Protein AF-A0A2P5MQP1-F1 (afdb_monomer_lite)

pLDDT: mean 71.57, std 16.0, range [38.25, 96.5]

Secondary structure (DSSP, 8-state):
-HHHHHHHHTHHHHHH-HHHHHHHHHHHHHHHHHHHHHHHT-SSHHHHHHHHHHHHHHHHHHHHHTT-HHHHHHHHHHHHHHHHHHHHHHHHHHHHHHHHTPPPP-PPP---HHHHHHHHTGGGHHHHHIIIIIHHHHHHHHHHHHHIIIIIHHHHT--GGGGSS-TT-------------HHHHHHHHHHHHHHHHHHHHHTTSS-THHHHHHHHHHHHHHHHHHHHTSHHHHHHHHHHHHHHH-

Radius of gyration: 29.34 Å; chains: 1; bounding box: 56×75×54 Å

Structure (mmCIF, N/CA/C/O backbone):
data_AF-A0A2P5MQP1-F1
#
_entry.id   AF-A0A2P5MQP1-F1
#
loop_
_atom_site.group_PDB
_atom_site.id
_atom_site.type_symbol
_atom_site.label_atom_id
_atom_site.label_alt_id
_atom_site.label_comp_id
_atom_site.label_asym_id
_atom_site.label_entity_id
_atom_site.label_seq_id
_atom_site.pdbx_PDB_ins_code
_atom_site.Cartn_x
_atom_site.Cartn_y
_atom_site.Cartn_z
_atom_site.occupancy
_atom_site.B_iso_or_equiv
_atom_site.auth_seq_id
_atom_site.auth_comp_id
_atom_site.auth_asym_id
_atom_site.auth_atom_id
_atom_site.pdbx_PDB_model_num
ATOM 1 N N . HIS A 1 1 ? 4.281 -1.052 4.874 1.00 73.69 1 HIS A N 1
ATOM 2 C CA . HIS A 1 1 ? 4.613 -2.026 5.935 1.00 73.69 1 HIS A CA 1
ATOM 3 C C . HIS A 1 1 ? 4.184 -1.546 7.317 1.00 73.69 1 HIS A C 1
ATOM 5 O O . HIS A 1 1 ? 3.360 -2.219 7.915 1.00 73.69 1 HIS A O 1
ATOM 11 N N . THR A 1 2 ? 4.628 -0.373 7.791 1.00 86.06 2 THR A N 1
ATOM 12 C CA . THR A 1 2 ? 4.272 0.158 9.128 1.00 86.06 2 THR A CA 1
ATOM 13 C C . THR A 1 2 ? 2.766 0.210 9.403 1.00 86.06 2 THR A C 1
ATOM 15 O O . THR A 1 2 ? 2.344 -0.124 10.500 1.00 86.06 2 THR A O 1
ATOM 18 N N . GLY A 1 3 ? 1.943 0.546 8.401 1.00 89.12 3 GLY A N 1
ATOM 19 C CA . GLY A 1 3 ? 0.483 0.558 8.556 1.00 89.12 3 GLY A CA 1
ATOM 20 C C . GLY A 1 3 ? -0.126 -0.814 8.875 1.00 89.12 3 GLY A C 1
ATOM 21 O O . GLY A 1 3 ? -0.964 -0.908 9.759 1.00 89.12 3 GLY A O 1
ATOM 22 N N . ILE A 1 4 ? 0.334 -1.885 8.217 1.00 91.44 4 ILE A N 1
ATOM 23 C CA . ILE A 1 4 ? -0.143 -3.252 8.499 1.00 91.44 4 ILE A CA 1
ATOM 24 C C . ILE A 1 4 ? 0.387 -3.737 9.847 1.00 91.44 4 ILE A C 1
ATOM 26 O O . ILE A 1 4 ? -0.339 -4.371 10.597 1.00 91.44 4 ILE A O 1
ATOM 30 N N . TYR A 1 5 ? 1.627 -3.392 10.195 1.00 92.56 5 TYR A N 1
ATOM 31 C CA . TYR A 1 5 ? 2.164 -3.699 11.520 1.00 92.56 5 TYR A CA 1
ATOM 32 C C . TYR A 1 5 ? 1.340 -3.043 12.640 1.00 92.56 5 TYR A C 1
ATOM 34 O O . TYR A 1 5 ? 0.971 -3.706 13.604 1.00 92.56 5 TYR A O 1
ATOM 42 N N . LEU A 1 6 ? 0.990 -1.761 12.483 1.00 93.62 6 LEU A N 1
ATOM 43 C CA . LEU A 1 6 ? 0.105 -1.061 13.414 1.00 93.62 6 LEU A CA 1
ATOM 44 C C . LEU A 1 6 ? -1.275 -1.727 13.485 1.00 93.62 6 LEU A C 1
ATOM 46 O O . LEU A 1 6 ? -1.830 -1.870 14.568 1.00 93.62 6 LEU A O 1
ATOM 50 N N . LEU A 1 7 ? -1.812 -2.152 12.341 1.00 92.69 7 LEU A N 1
ATOM 51 C CA . LEU A 1 7 ? -3.094 -2.843 12.269 1.00 92.69 7 LEU A CA 1
ATOM 52 C C . LEU A 1 7 ? -3.086 -4.164 13.057 1.00 92.69 7 LEU A C 1
ATOM 54 O O . LEU A 1 7 ? -4.037 -4.431 13.781 1.00 92.69 7 LEU A O 1
ATOM 58 N N . LEU A 1 8 ? -2.004 -4.946 12.965 1.00 91.62 8 LEU A N 1
ATOM 59 C CA . LEU A 1 8 ? -1.817 -6.166 13.760 1.00 91.62 8 LEU A CA 1
ATOM 60 C C . LEU A 1 8 ? -1.729 -5.856 15.262 1.00 91.62 8 LEU A C 1
ATOM 62 O O . LEU A 1 8 ? -2.307 -6.572 16.071 1.00 91.62 8 LEU A O 1
ATOM 66 N N . LEU A 1 9 ? -1.066 -4.760 15.645 1.00 93.75 9 LEU A N 1
ATOM 67 C CA . LEU A 1 9 ? -1.020 -4.301 17.040 1.00 93.75 9 LEU A CA 1
ATOM 68 C C . LEU A 1 9 ? -2.402 -3.905 17.578 1.00 93.75 9 LEU A C 1
ATOM 70 O O . LEU A 1 9 ? -2.691 -4.084 18.758 1.00 93.75 9 LEU A O 1
ATOM 74 N N . LEU A 1 10 ? -3.252 -3.362 16.707 1.00 93.19 10 LEU A N 1
ATOM 75 C CA . LEU A 1 10 ? -4.618 -2.958 17.025 1.00 93.19 10 LEU A CA 1
ATOM 76 C C . LEU A 1 10 ? -5.634 -4.102 16.881 1.00 93.19 10 LEU A C 1
ATOM 78 O O . LEU A 1 10 ? -6.828 -3.844 17.026 1.00 93.19 10 LEU A O 1
ATOM 82 N N . GLN A 1 11 ? -5.199 -5.348 16.653 1.00 92.62 11 GLN A N 1
ATOM 83 C CA . GLN A 1 11 ? -6.070 -6.527 16.586 1.00 92.62 11 GLN A CA 1
ATOM 84 C C . GLN A 1 11 ? -7.180 -6.545 17.659 1.00 92.62 11 GLN A C 1
ATOM 86 O O . GLN A 1 11 ? -8.344 -6.621 17.263 1.00 92.62 11 GLN A O 1
ATOM 91 N N . PRO A 1 12 ? -6.895 -6.415 18.976 1.00 90.88 12 PRO A N 1
ATOM 92 C CA . PRO A 1 12 ? -7.947 -6.498 19.994 1.00 90.88 12 PRO A CA 1
ATOM 93 C C . PRO A 1 12 ? -9.010 -5.401 19.834 1.00 90.88 12 PRO A C 1
ATOM 95 O O . PRO A 1 12 ? -10.185 -5.629 20.088 1.00 90.88 12 PRO A O 1
ATOM 98 N N . VAL A 1 13 ? -8.632 -4.222 19.333 1.00 91.31 13 VAL A N 1
ATOM 99 C CA . VAL A 1 13 ? -9.574 -3.119 19.082 1.00 91.31 13 VAL A CA 1
ATOM 100 C C . VAL A 1 13 ? -10.497 -3.436 17.901 1.00 91.31 13 VAL A C 1
ATOM 102 O O . VAL A 1 13 ? -11.688 -3.131 17.938 1.00 91.31 13 VAL A O 1
ATOM 105 N N . PHE A 1 14 ? -9.962 -4.051 16.845 1.00 89.94 14 PHE A N 1
ATOM 106 C CA . PHE A 1 14 ? -10.731 -4.418 15.653 1.00 89.94 14 PHE A CA 1
ATOM 107 C C . PHE A 1 14 ? -11.589 -5.676 15.840 1.00 89.94 14 PHE A C 1
ATOM 109 O O . PHE A 1 14 ? -12.545 -5.865 15.087 1.00 89.94 14 PHE A O 1
ATOM 116 N N . GLU A 1 15 ? -11.275 -6.532 16.814 1.00 90.00 15 GLU A N 1
ATOM 117 C CA . GLU A 1 15 ? -12.122 -7.673 17.175 1.00 90.00 15 GLU A CA 1
ATOM 118 C C . GLU A 1 15 ? -13.370 -7.246 17.956 1.00 90.00 15 GLU A C 1
ATOM 120 O O . GLU A 1 15 ? -14.454 -7.754 17.674 1.00 90.00 15 GLU A O 1
ATOM 125 N N . GLU A 1 16 ? -13.244 -6.256 18.840 1.00 91.75 16 GLU A N 1
ATOM 126 C CA . GLU A 1 16 ? -14.366 -5.695 19.609 1.00 91.75 16 GLU A CA 1
ATOM 127 C C . GLU A 1 16 ? -15.283 -4.797 18.753 1.00 91.75 16 GLU A C 1
ATOM 129 O O . GLU A 1 16 ? -16.487 -4.687 18.994 1.00 91.75 16 GLU A O 1
ATOM 134 N N . ALA A 1 17 ? -14.736 -4.149 17.717 1.00 91.62 17 ALA A N 1
ATOM 135 C CA . ALA A 1 17 ? -15.460 -3.183 16.895 1.00 91.62 17 ALA A CA 1
ATOM 136 C C . ALA A 1 17 ? -15.738 -3.701 15.469 1.00 91.62 17 ALA A C 1
ATOM 138 O O . ALA A 1 17 ? -14.935 -3.543 14.545 1.00 91.62 17 ALA A O 1
ATOM 139 N N . LEU A 1 18 ? -16.948 -4.234 15.254 1.00 90.75 18 LEU A N 1
ATOM 140 C CA . LEU A 1 18 ? -17.367 -4.800 13.964 1.00 90.75 18 LEU A CA 1
ATOM 141 C C . LEU A 1 18 ? -17.398 -3.772 12.815 1.00 90.75 18 LEU A C 1
ATOM 143 O O . LEU A 1 18 ? -16.977 -4.075 11.699 1.00 90.75 18 LEU A O 1
ATOM 147 N N . LEU A 1 19 ? -17.875 -2.549 13.071 1.00 92.62 19 LEU A N 1
ATOM 148 C CA . LEU A 1 19 ? -17.999 -1.496 12.049 1.00 92.62 19 LEU A CA 1
ATOM 149 C C . LEU A 1 19 ? -16.639 -1.119 11.421 1.00 92.62 19 LEU A C 1
ATOM 151 O O . LEU A 1 19 ? -16.507 -1.217 10.197 1.00 92.62 19 LEU A O 1
ATOM 155 N N . PRO A 1 20 ? -15.607 -0.746 12.209 1.00 91.81 20 PRO A N 1
ATOM 156 C CA . PRO A 1 20 ? -14.255 -0.515 11.698 1.00 91.81 20 PRO A CA 1
ATOM 157 C C . PRO A 1 20 ? -13.675 -1.713 10.946 1.00 91.81 20 PRO A C 1
ATOM 159 O O . PRO A 1 20 ? -13.016 -1.532 9.922 1.00 91.81 20 PRO A O 1
ATOM 162 N N . ARG A 1 21 ? -13.950 -2.937 11.413 1.00 91.75 21 ARG A N 1
ATOM 163 C CA . ARG A 1 21 ? -13.468 -4.169 10.781 1.00 91.75 21 ARG A CA 1
ATOM 164 C C . ARG A 1 21 ? -14.065 -4.381 9.390 1.00 91.75 21 ARG A C 1
ATOM 166 O O . ARG A 1 21 ? -13.335 -4.723 8.460 1.00 91.75 21 ARG A O 1
ATOM 173 N N . ILE A 1 22 ? -15.364 -4.132 9.218 1.00 93.12 22 ILE A N 1
ATOM 174 C CA . ILE A 1 22 ? -16.034 -4.201 7.909 1.00 93.12 22 ILE A CA 1
ATOM 175 C C . ILE A 1 22 ? -15.492 -3.117 6.972 1.00 93.12 22 ILE A C 1
ATOM 177 O O . ILE A 1 22 ? -15.141 -3.412 5.829 1.00 93.12 22 ILE A O 1
ATOM 181 N N . LEU A 1 23 ? -15.376 -1.876 7.456 1.00 94.12 23 LEU A N 1
ATOM 182 C CA . LEU A 1 23 ? -14.847 -0.760 6.664 1.00 94.12 23 LEU A CA 1
ATOM 183 C C . LEU A 1 23 ? -13.427 -1.039 6.167 1.00 94.12 23 LEU A C 1
ATOM 185 O O . LEU A 1 23 ? -13.134 -0.840 4.988 1.00 94.12 23 LEU A O 1
ATOM 189 N N . LEU A 1 24 ? -12.568 -1.560 7.042 1.00 94.75 24 LEU A N 1
ATOM 190 C CA . LEU A 1 24 ? -11.219 -1.989 6.692 1.00 94.75 24 LEU A CA 1
ATOM 191 C C . LEU A 1 24 ? -11.222 -3.036 5.569 1.00 94.75 24 LEU A C 1
ATOM 193 O O . LEU A 1 24 ? -10.416 -2.936 4.646 1.00 94.75 24 LEU A O 1
ATOM 197 N N . GLY A 1 25 ? -12.143 -4.001 5.613 1.00 94.75 25 GLY A N 1
ATOM 198 C CA . GLY A 1 25 ? -12.282 -5.029 4.580 1.00 94.75 25 GLY A CA 1
ATOM 199 C C . GLY A 1 25 ? -12.712 -4.461 3.237 1.00 94.75 25 GLY A C 1
ATOM 200 O O . GLY A 1 25 ? -12.099 -4.766 2.216 1.00 94.75 25 GLY A O 1
ATOM 201 N N . VAL A 1 26 ? -13.712 -3.578 3.229 1.00 95.06 26 VAL A N 1
ATOM 202 C CA . VAL A 1 26 ? -14.188 -2.906 2.008 1.00 95.06 26 VAL A CA 1
ATOM 203 C C . VAL A 1 26 ? -13.079 -2.057 1.381 1.00 95.06 26 VAL A C 1
ATOM 205 O O . VAL A 1 26 ? -12.854 -2.109 0.166 1.00 95.06 26 VAL A O 1
ATOM 208 N N . VAL A 1 27 ? -12.336 -1.307 2.197 1.00 95.12 27 VAL A N 1
ATOM 209 C CA . VAL A 1 27 ? -11.211 -0.488 1.726 1.00 95.12 27 VAL A CA 1
ATOM 210 C C . VAL A 1 27 ? -10.054 -1.370 1.244 1.00 95.12 27 VAL A C 1
ATOM 212 O O . VAL A 1 27 ? -9.503 -1.123 0.171 1.00 95.12 27 VAL A O 1
ATOM 215 N N . GLY A 1 28 ? -9.713 -2.431 1.977 1.00 95.44 28 GLY A N 1
ATOM 216 C CA . GLY A 1 28 ? -8.664 -3.382 1.599 1.00 95.44 28 GLY A CA 1
ATOM 217 C C . GLY A 1 28 ? -8.966 -4.092 0.280 1.00 95.44 28 GLY A C 1
ATOM 218 O O . GLY A 1 28 ? -8.142 -4.074 -0.636 1.00 95.44 28 GLY A O 1
ATOM 219 N N . PHE A 1 29 ? -10.181 -4.626 0.136 1.00 95.25 29 PHE A N 1
ATOM 220 C CA . PHE A 1 29 ? -10.637 -5.289 -1.086 1.00 95.25 29 PHE A CA 1
ATOM 221 C C . PHE A 1 29 ? -10.651 -4.340 -2.287 1.00 95.25 29 PHE A C 1
ATOM 223 O O . PHE A 1 29 ? -10.093 -4.663 -3.336 1.00 95.25 29 PHE A O 1
ATOM 230 N N . SER A 1 30 ? -11.232 -3.146 -2.137 1.00 92.44 30 SER A N 1
ATOM 231 C CA . SER A 1 30 ? -11.265 -2.166 -3.230 1.00 92.44 30 SER A CA 1
ATOM 232 C C . SER A 1 30 ? -9.856 -1.726 -3.645 1.00 92.44 30 SER A C 1
ATOM 234 O O . SER A 1 30 ? -9.578 -1.638 -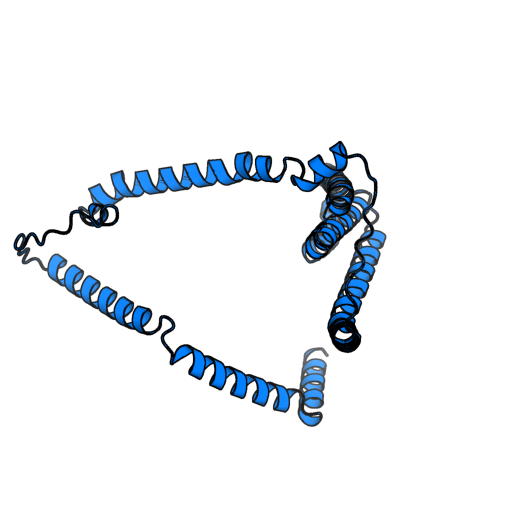4.840 1.00 92.44 30 SER A O 1
ATOM 236 N N . THR A 1 31 ? -8.933 -1.563 -2.690 1.00 93.12 31 THR A N 1
ATOM 237 C CA . THR A 1 31 ? -7.514 -1.267 -2.958 1.00 93.12 31 THR A CA 1
ATOM 238 C C . THR A 1 31 ? -6.818 -2.415 -3.693 1.00 93.12 31 THR A C 1
ATOM 240 O O . THR A 1 31 ? -6.072 -2.166 -4.643 1.00 93.12 31 THR A O 1
ATOM 243 N N . ALA A 1 32 ? -7.072 -3.667 -3.299 1.00 92.56 32 ALA A N 1
ATOM 244 C CA . ALA A 1 32 ? -6.504 -4.850 -3.946 1.00 92.56 32 ALA A CA 1
ATOM 245 C C . ALA A 1 32 ? -6.930 -4.954 -5.416 1.00 92.56 32 ALA A C 1
ATOM 247 O O . ALA A 1 32 ? -6.088 -5.076 -6.310 1.00 92.56 32 ALA A O 1
ATOM 248 N N . VAL A 1 33 ? -8.235 -4.831 -5.662 1.00 90.00 33 VAL A N 1
ATOM 249 C CA . VAL A 1 33 ? -8.827 -4.862 -7.003 1.00 90.00 33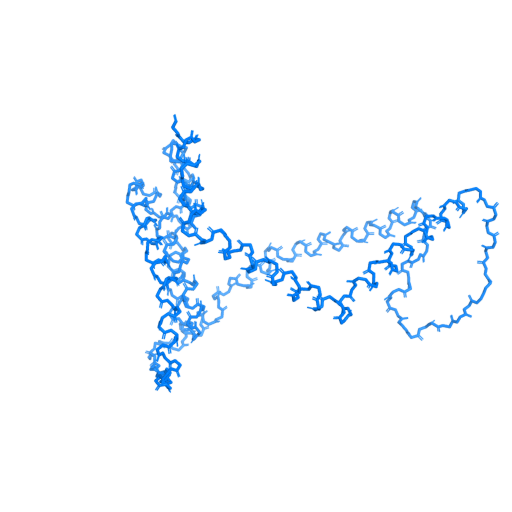 VAL A CA 1
ATOM 250 C C . VAL A 1 33 ? -8.303 -3.705 -7.853 1.00 90.00 33 VAL A C 1
ATOM 252 O O . VAL A 1 33 ? -7.851 -3.913 -8.981 1.00 90.00 33 VAL A O 1
ATOM 255 N N . TYR A 1 34 ? -8.306 -2.492 -7.299 1.00 86.06 34 TYR A N 1
ATOM 256 C CA . TYR A 1 34 ? -7.808 -1.303 -7.981 1.00 86.06 34 TYR A CA 1
ATOM 257 C C . TYR A 1 34 ? -6.333 -1.441 -8.371 1.00 86.06 34 TYR A C 1
ATOM 259 O O . TYR A 1 34 ? -5.989 -1.245 -9.539 1.00 86.06 34 TYR A O 1
ATOM 267 N N . GLY A 1 35 ? -5.463 -1.818 -7.429 1.00 87.12 35 GLY A N 1
ATOM 268 C CA . GLY A 1 35 ? -4.031 -1.981 -7.677 1.00 87.12 35 GLY A CA 1
ATOM 269 C C . GLY A 1 35 ? -3.725 -3.068 -8.708 1.00 87.12 35 GLY A C 1
ATOM 270 O O . GLY A 1 35 ? -2.844 -2.889 -9.546 1.00 87.12 35 GLY A O 1
ATOM 271 N N . TYR A 1 36 ? -4.487 -4.164 -8.710 1.00 86.38 36 TYR A N 1
ATOM 272 C CA . TYR A 1 36 ? -4.326 -5.225 -9.701 1.00 86.38 36 TYR A CA 1
ATOM 273 C C . TYR A 1 36 ? -4.641 -4.738 -11.124 1.00 86.38 36 TYR A C 1
ATOM 275 O O . TYR A 1 36 ? -3.795 -4.839 -12.014 1.00 86.38 36 TYR A O 1
ATOM 283 N N . PHE A 1 37 ? -5.822 -4.150 -11.345 1.00 83.62 37 PHE A N 1
ATOM 284 C CA . PHE A 1 37 ? -6.221 -3.697 -12.682 1.00 83.62 37 PHE A CA 1
ATOM 285 C C . PHE A 1 37 ? -5.367 -2.531 -13.185 1.00 83.62 37 PHE A C 1
ATOM 287 O O . PHE A 1 37 ? -4.911 -2.547 -14.330 1.00 83.62 37 PHE A O 1
ATOM 294 N N . THR A 1 38 ? -5.100 -1.543 -12.329 1.00 80.56 38 THR A N 1
ATOM 295 C CA . THR A 1 38 ? -4.273 -0.389 -12.711 1.00 80.56 38 THR A CA 1
ATOM 296 C C . THR A 1 38 ? -2.819 -0.767 -12.951 1.00 80.56 38 THR A C 1
ATOM 298 O O . THR A 1 38 ? -2.214 -0.239 -13.886 1.00 80.56 38 THR A O 1
ATOM 301 N N . GLY A 1 39 ? -2.279 -1.714 -12.177 1.00 80.44 39 GLY A N 1
ATOM 302 C CA . GLY A 1 39 ? -0.931 -2.249 -12.350 1.00 80.44 39 GLY A CA 1
ATOM 303 C C . GLY A 1 39 ? -0.729 -2.930 -13.703 1.00 80.44 39 GLY A C 1
ATOM 304 O O . GLY A 1 39 ? 0.295 -2.699 -14.344 1.00 80.44 39 GLY A O 1
ATOM 305 N N . LEU A 1 40 ? -1.723 -3.686 -14.185 1.00 78.38 40 LEU A N 1
ATOM 306 C CA . LEU A 1 40 ? -1.663 -4.374 -15.482 1.00 78.38 40 LEU A CA 1
ATOM 307 C C . LEU A 1 40 ? -1.580 -3.429 -16.688 1.00 78.38 40 LEU A C 1
ATOM 309 O O . LEU A 1 40 ? -1.070 -3.824 -17.735 1.00 78.38 40 LEU A O 1
ATOM 313 N N . ALA A 1 41 ? -2.069 -2.195 -16.574 1.00 78.12 41 ALA A N 1
ATOM 314 C CA . ALA A 1 41 ? -1.999 -1.237 -17.677 1.00 78.12 41 ALA A CA 1
ATOM 315 C C . ALA A 1 41 ? -0.793 -0.299 -17.616 1.00 78.12 41 ALA A C 1
ATOM 317 O O . ALA A 1 41 ? -0.602 0.503 -18.534 1.00 78.12 41 ALA A O 1
ATOM 318 N N . GLN A 1 42 ? 0.013 -0.363 -16.554 1.00 76.25 42 GLN A N 1
ATOM 319 C CA . GLN A 1 42 ? 1.212 0.457 -16.474 1.00 76.25 42 GLN A CA 1
ATOM 320 C C . GLN A 1 42 ? 2.245 -0.015 -17.495 1.00 76.25 42 GLN A C 1
ATOM 322 O O . GLN A 1 42 ? 2.649 -1.173 -17.520 1.00 76.25 42 GLN A O 1
ATOM 327 N N . THR A 1 43 ? 2.723 0.917 -18.315 1.00 73.00 43 THR A N 1
ATOM 328 C CA . THR A 1 43 ? 3.803 0.674 -19.281 1.00 73.00 43 THR A CA 1
ATOM 329 C C . THR A 1 43 ? 5.187 0.770 -18.639 1.00 73.00 43 THR A C 1
ATOM 331 O O . THR A 1 43 ? 6.141 0.169 -19.125 1.00 73.00 43 THR A O 1
ATOM 334 N N . ALA A 1 44 ? 5.303 1.511 -17.534 1.00 76.06 44 ALA A N 1
ATOM 335 C CA . ALA A 1 44 ? 6.537 1.662 -16.777 1.00 76.06 44 ALA A CA 1
ATOM 336 C C . ALA A 1 44 ? 6.606 0.640 -15.633 1.00 76.06 44 ALA A C 1
ATOM 338 O O . ALA A 1 44 ? 5.762 0.645 -14.734 1.00 76.06 44 ALA A O 1
ATOM 339 N N . ALA A 1 45 ? 7.666 -0.175 -15.613 1.00 73.31 45 ALA A N 1
ATOM 340 C CA . ALA A 1 45 ? 7.869 -1.225 -14.610 1.00 73.31 45 ALA A CA 1
ATOM 341 C C . ALA A 1 45 ? 7.857 -0.696 -13.163 1.00 73.31 45 ALA A C 1
ATOM 343 O O . ALA A 1 45 ? 7.297 -1.331 -12.273 1.00 73.31 45 ALA A O 1
ATOM 344 N N . ARG A 1 46 ? 8.408 0.502 -12.922 1.00 75.81 46 ARG A N 1
ATOM 345 C CA . ARG A 1 46 ? 8.408 1.140 -11.595 1.00 75.81 46 ARG A CA 1
ATOM 346 C C . ARG A 1 46 ? 6.992 1.441 -11.095 1.00 75.81 46 ARG A C 1
ATOM 348 O O . ARG A 1 46 ? 6.697 1.212 -9.925 1.00 75.81 46 ARG A O 1
ATOM 355 N N . ASN A 1 47 ? 6.121 1.917 -11.983 1.00 76.88 47 ASN A N 1
ATOM 356 C CA . ASN A 1 47 ? 4.734 2.222 -11.640 1.00 76.88 47 ASN A CA 1
ATOM 357 C C . ASN A 1 47 ? 3.938 0.930 -11.449 1.00 76.88 47 ASN A C 1
ATOM 359 O O . ASN A 1 47 ? 3.228 0.800 -10.457 1.00 76.88 47 ASN A O 1
ATOM 363 N N . ALA A 1 48 ? 4.113 -0.051 -12.342 1.00 78.12 48 ALA A N 1
ATOM 364 C CA . ALA A 1 48 ? 3.497 -1.373 -12.208 1.00 78.12 48 ALA A CA 1
ATOM 365 C C . ALA A 1 48 ? 3.833 -2.015 -10.850 1.00 78.12 48 ALA A C 1
ATOM 367 O O . ALA A 1 48 ? 2.955 -2.528 -10.157 1.00 78.12 48 ALA A O 1
ATOM 368 N N . LEU A 1 49 ? 5.097 -1.907 -10.425 1.00 83.25 49 LEU A N 1
ATOM 369 C CA . LEU A 1 49 ? 5.558 -2.407 -9.134 1.00 83.25 49 LEU A CA 1
ATOM 370 C C . LEU A 1 49 ? 4.888 -1.690 -7.956 1.00 83.25 49 LEU A C 1
ATOM 372 O O . LEU A 1 49 ? 4.510 -2.345 -6.987 1.00 83.25 49 LEU A O 1
ATOM 376 N N . ALA A 1 50 ? 4.724 -0.367 -8.036 1.00 86.50 50 ALA A N 1
ATOM 377 C CA . ALA A 1 50 ? 4.061 0.413 -6.994 1.00 86.50 50 ALA A CA 1
ATOM 378 C C . ALA A 1 50 ? 2.596 -0.020 -6.804 1.00 86.50 50 ALA A C 1
ATOM 380 O O . ALA A 1 50 ? 2.168 -0.257 -5.674 1.00 86.50 50 ALA A O 1
ATOM 381 N N . TYR A 1 51 ? 1.854 -0.212 -7.898 1.00 87.19 51 TYR A N 1
ATOM 382 C CA . TYR A 1 51 ? 0.475 -0.707 -7.841 1.00 87.19 51 TYR A CA 1
ATOM 383 C C . TYR A 1 51 ? 0.388 -2.155 -7.349 1.00 87.19 51 TYR A C 1
ATOM 385 O O . TYR A 1 51 ? -0.509 -2.481 -6.574 1.00 87.19 51 TYR A O 1
ATOM 393 N N . ALA A 1 52 ? 1.356 -3.005 -7.700 1.00 86.12 52 ALA A N 1
ATOM 394 C CA . ALA A 1 52 ? 1.439 -4.355 -7.150 1.00 86.12 52 ALA A CA 1
ATOM 395 C C . ALA A 1 52 ? 1.669 -4.345 -5.626 1.00 86.12 52 ALA A C 1
ATOM 397 O O . ALA A 1 52 ? 1.078 -5.152 -4.914 1.00 86.12 52 ALA A O 1
ATOM 398 N N . ILE A 1 53 ? 2.480 -3.418 -5.096 1.00 90.69 53 ILE A N 1
ATOM 399 C CA . ILE A 1 53 ? 2.652 -3.243 -3.640 1.00 90.69 53 ILE A CA 1
ATOM 400 C C . ILE A 1 53 ? 1.343 -2.783 -2.994 1.00 90.69 53 ILE A C 1
ATOM 402 O O . ILE A 1 53 ? 0.946 -3.336 -1.970 1.00 90.69 53 ILE A O 1
ATOM 406 N N . ALA A 1 54 ? 0.657 -1.807 -3.594 1.00 92.44 54 ALA A N 1
ATOM 407 C CA . ALA A 1 54 ? -0.636 -1.341 -3.097 1.00 92.44 54 ALA A CA 1
ATOM 408 C C . ALA A 1 54 ? -1.672 -2.477 -3.064 1.00 92.44 54 ALA A C 1
ATOM 410 O O . ALA A 1 54 ? -2.379 -2.630 -2.069 1.00 92.44 54 ALA A O 1
ATOM 411 N N . ALA A 1 55 ? -1.704 -3.322 -4.098 1.00 92.06 55 ALA A N 1
ATOM 412 C CA . ALA A 1 55 ? -2.597 -4.470 -4.145 1.00 92.06 55 ALA A CA 1
ATOM 413 C C . ALA A 1 55 ? -2.308 -5.479 -3.020 1.00 92.06 55 ALA A C 1
ATOM 415 O O . ALA A 1 55 ? -3.230 -5.928 -2.346 1.00 92.06 55 ALA A O 1
ATOM 416 N N . GLN A 1 56 ? -1.031 -5.786 -2.769 1.00 94.31 56 GLN A N 1
ATOM 417 C CA . GLN A 1 56 ? -0.605 -6.691 -1.691 1.00 94.31 56 GLN A CA 1
ATOM 418 C C . GLN A 1 56 ? -0.962 -6.144 -0.302 1.00 94.31 56 GLN A C 1
ATOM 420 O O . GLN A 1 56 ? -1.465 -6.883 0.539 1.00 94.31 56 GLN A O 1
ATOM 425 N N . LEU A 1 57 ? -0.787 -4.838 -0.077 1.00 95.19 57 LEU A N 1
ATOM 426 C CA . LEU A 1 57 ? -1.229 -4.184 1.160 1.00 95.19 57 LEU A CA 1
ATOM 427 C C . LEU A 1 57 ? -2.756 -4.249 1.325 1.00 95.19 57 LEU A C 1
ATOM 429 O O . LEU A 1 57 ? -3.236 -4.489 2.429 1.00 95.19 57 LEU A O 1
ATOM 433 N N . GLY A 1 58 ? -3.512 -4.077 0.236 1.00 94.94 58 GLY A N 1
ATOM 434 C CA . GLY A 1 58 ? -4.969 -4.229 0.238 1.00 94.94 58 GLY A CA 1
ATOM 435 C C . GLY A 1 58 ? -5.418 -5.638 0.633 1.00 94.94 58 GLY A C 1
ATOM 436 O O . GLY A 1 58 ? -6.336 -5.779 1.441 1.00 94.94 58 GLY A O 1
ATOM 437 N N . ILE A 1 59 ? -4.729 -6.672 0.136 1.00 95.38 59 ILE A N 1
ATOM 438 C CA . ILE A 1 59 ? -4.992 -8.070 0.509 1.00 95.38 59 ILE A CA 1
ATOM 439 C C . ILE A 1 59 ? -4.708 -8.294 1.999 1.00 95.38 59 ILE A C 1
ATOM 441 O O . ILE A 1 59 ? -5.560 -8.843 2.688 1.00 95.38 59 ILE A O 1
ATOM 445 N N . MET A 1 60 ? -3.586 -7.794 2.528 1.00 96.50 60 MET A N 1
ATOM 446 C CA . MET A 1 60 ? -3.275 -7.904 3.964 1.00 96.50 60 MET A CA 1
ATOM 447 C C . MET A 1 60 ? -4.337 -7.223 4.848 1.00 96.50 60 MET A C 1
ATOM 449 O O . MET A 1 60 ? -4.718 -7.761 5.886 1.00 96.50 60 MET A O 1
ATOM 453 N N . CYS A 1 61 ? -4.856 -6.058 4.437 1.00 95.94 61 CYS A N 1
ATOM 454 C CA . CYS A 1 61 ? -5.968 -5.395 5.133 1.00 95.94 61 CYS A CA 1
ATOM 455 C C . CYS A 1 61 ? -7.263 -6.222 5.087 1.00 95.94 61 CYS A C 1
ATOM 457 O O . CYS A 1 61 ? -8.006 -6.260 6.068 1.00 95.94 61 CYS A O 1
ATOM 459 N N . LEU A 1 62 ? -7.542 -6.877 3.957 1.00 96.19 62 LEU A N 1
ATOM 460 C CA . LEU A 1 62 ? -8.712 -7.739 3.798 1.00 96.19 62 LEU A CA 1
ATOM 461 C C . LEU A 1 62 ? -8.608 -9.000 4.666 1.00 96.19 62 LEU A C 1
ATOM 463 O O . LEU A 1 62 ? -9.569 -9.351 5.344 1.00 96.19 62 LEU A O 1
ATOM 467 N N . GLU A 1 63 ? -7.445 -9.649 4.693 1.00 95.31 63 GLU A N 1
ATOM 468 C CA . GLU A 1 63 ? -7.169 -10.804 5.558 1.00 95.31 63 GLU A CA 1
ATOM 469 C C . GLU A 1 63 ? -7.389 -10.454 7.036 1.00 95.31 63 GLU A C 1
ATOM 471 O O . GLU A 1 63 ? -8.108 -11.165 7.741 1.00 95.31 63 GLU A O 1
ATOM 476 N N . ALA A 1 64 ? -6.854 -9.313 7.481 1.00 94.75 64 ALA A N 1
ATOM 477 C CA . ALA A 1 64 ? -7.062 -8.789 8.830 1.00 94.75 64 ALA A CA 1
ATOM 478 C C . ALA A 1 64 ? -8.550 -8.517 9.137 1.00 94.75 64 ALA A C 1
ATOM 480 O O . ALA A 1 64 ? -9.057 -8.908 10.185 1.00 94.75 64 ALA A O 1
ATOM 481 N N . SER A 1 65 ? -9.291 -7.916 8.200 1.00 95.44 65 SER A N 1
ATOM 482 C CA . SER A 1 65 ? -10.735 -7.659 8.335 1.00 95.44 65 SER A CA 1
ATOM 483 C C . SER A 1 65 ? -11.581 -8.933 8.470 1.00 95.44 65 SER A C 1
ATOM 485 O O . SER A 1 65 ? -12.580 -8.959 9.198 1.00 95.44 65 SER A O 1
ATOM 487 N N . LEU A 1 66 ? -11.183 -10.010 7.797 1.00 93.94 66 LEU A N 1
ATOM 488 C CA . LEU A 1 66 ? -11.855 -11.306 7.893 1.00 93.94 66 LEU A CA 1
ATOM 489 C C . LEU A 1 66 ? -11.531 -12.042 9.206 1.00 93.94 66 LEU A C 1
ATOM 491 O O . LEU A 1 66 ? -12.141 -13.069 9.489 1.00 93.94 66 LEU A O 1
ATOM 495 N N . GLY A 1 67 ? -10.624 -11.502 10.026 1.00 91.69 67 GLY A N 1
ATOM 496 C CA . GLY A 1 67 ? -10.154 -12.117 11.268 1.00 91.69 67 GLY A CA 1
ATOM 497 C C . GLY A 1 67 ? -8.982 -13.081 11.067 1.00 91.69 67 GLY A C 1
ATOM 498 O O . GLY A 1 67 ? -8.568 -13.751 12.010 1.00 91.69 67 GLY A O 1
ATOM 499 N N . PHE A 1 68 ? -8.404 -13.153 9.864 1.00 94.25 68 PHE A N 1
ATOM 500 C CA . PHE A 1 68 ? -7.229 -13.979 9.576 1.00 94.25 68 PHE A CA 1
ATOM 501 C C . PHE A 1 68 ? -5.928 -13.250 9.935 1.00 94.25 68 PHE A C 1
ATOM 503 O O . PHE A 1 68 ? -5.022 -13.104 9.115 1.00 94.25 68 PHE A O 1
ATOM 510 N N . TRP A 1 69 ? -5.813 -12.800 11.184 1.00 91.88 69 TRP A N 1
ATOM 511 C CA . TRP A 1 69 ? -4.679 -12.007 11.673 1.00 91.88 69 TRP A CA 1
ATOM 512 C C . TRP A 1 69 ? -3.335 -12.717 11.511 1.00 91.88 69 TRP A C 1
ATOM 514 O O . TRP A 1 69 ? -2.362 -12.123 11.047 1.00 91.88 69 TRP A O 1
ATOM 524 N N . GLN A 1 70 ? -3.298 -14.018 11.811 1.00 91.81 70 GLN A N 1
ATOM 525 C CA . GLN A 1 70 ? -2.092 -14.825 11.649 1.00 91.81 70 GLN A CA 1
ATOM 526 C C . GLN A 1 70 ? -1.666 -14.915 10.177 1.00 91.81 70 GLN A C 1
ATOM 528 O O . GLN A 1 70 ? -0.477 -14.837 9.874 1.00 91.81 70 GLN A O 1
ATOM 533 N N . LEU A 1 71 ? -2.631 -15.048 9.258 1.00 92.31 71 LEU A N 1
ATOM 534 C CA . LEU A 1 71 ? -2.370 -15.077 7.819 1.00 92.31 71 LEU A CA 1
ATOM 535 C C . LEU A 1 71 ? -1.812 -13.729 7.353 1.00 92.31 71 LEU A C 1
ATOM 537 O O . LEU A 1 71 ? -0.777 -13.711 6.697 1.00 92.31 71 LEU A O 1
ATOM 541 N N . ALA A 1 72 ? -2.426 -12.620 7.776 1.00 91.81 72 ALA A N 1
ATOM 542 C CA . ALA A 1 72 ? -1.960 -11.272 7.460 1.00 91.81 72 ALA A CA 1
ATOM 543 C C . ALA A 1 72 ? -0.533 -11.008 7.979 1.00 91.81 72 ALA A C 1
ATOM 545 O O . ALA A 1 72 ? 0.275 -10.377 7.291 1.00 91.81 72 ALA A O 1
ATOM 546 N N . ALA A 1 73 ? -0.183 -11.528 9.160 1.00 90.75 73 ALA A N 1
ATOM 547 C CA . ALA A 1 73 ? 1.172 -11.449 9.704 1.00 90.75 73 ALA A CA 1
ATOM 548 C C . ALA A 1 73 ? 2.179 -12.261 8.872 1.00 90.75 73 ALA A C 1
ATOM 550 O O . ALA A 1 73 ? 3.231 -11.741 8.493 1.00 90.75 73 ALA A O 1
ATOM 551 N N . TRP A 1 74 ? 1.845 -13.509 8.523 1.00 92.06 74 TRP A N 1
ATOM 552 C CA . TRP A 1 74 ? 2.681 -14.335 7.644 1.00 92.06 74 TRP A CA 1
ATOM 553 C C . TRP A 1 74 ? 2.854 -13.711 6.261 1.00 92.06 74 TRP A C 1
ATOM 555 O O . TRP A 1 74 ? 3.968 -13.674 5.735 1.00 92.06 74 TRP A O 1
ATOM 565 N N . HIS A 1 75 ? 1.780 -13.165 5.701 1.00 92.50 75 HIS A N 1
ATOM 566 C CA . HIS A 1 75 ? 1.791 -12.460 4.431 1.00 92.50 75 HIS A CA 1
ATOM 567 C C . HIS A 1 75 ? 2.701 -11.226 4.501 1.00 92.50 75 HIS A C 1
ATOM 569 O O . HIS A 1 75 ? 3.558 -11.046 3.632 1.00 92.50 75 HIS A O 1
ATOM 575 N N . LEU A 1 76 ? 2.603 -10.413 5.559 1.00 93.50 76 LEU A N 1
ATOM 576 C CA . LEU A 1 76 ? 3.489 -9.266 5.777 1.00 93.50 76 LEU A CA 1
ATOM 577 C C . LEU A 1 76 ? 4.966 -9.687 5.842 1.00 93.50 76 LEU A C 1
ATOM 579 O O . LEU A 1 76 ? 5.803 -9.050 5.193 1.00 93.50 76 LEU A O 1
ATOM 583 N N . CYS A 1 77 ? 5.281 -10.756 6.579 1.00 89.69 77 CYS A N 1
ATOM 584 C CA . CYS A 1 77 ? 6.635 -11.304 6.692 1.00 89.69 77 CYS A CA 1
ATOM 585 C C . CYS A 1 77 ? 7.167 -11.796 5.340 1.00 89.69 77 CYS A C 1
ATOM 587 O O . CYS A 1 77 ? 8.258 -11.399 4.928 1.00 89.69 77 CYS A O 1
ATOM 589 N N . ALA A 1 78 ? 6.388 -12.604 4.617 1.00 88.69 78 ALA A N 1
ATOM 590 C CA . ALA A 1 78 ? 6.762 -13.112 3.300 1.00 88.69 78 ALA A CA 1
ATOM 591 C C . ALA A 1 78 ? 6.979 -11.967 2.300 1.00 88.69 78 ALA A C 1
ATOM 593 O O . ALA A 1 78 ? 7.984 -11.930 1.587 1.00 88.69 78 ALA A O 1
ATOM 594 N N . HIS A 1 79 ? 6.079 -10.983 2.296 1.00 88.12 79 HIS A N 1
ATOM 595 C CA . HIS A 1 79 ? 6.196 -9.810 1.442 1.00 88.12 79 HIS A CA 1
ATOM 596 C C . HIS A 1 79 ? 7.459 -8.998 1.762 1.00 88.12 79 HIS A C 1
ATOM 598 O O . HIS A 1 79 ? 8.192 -8.620 0.848 1.00 88.12 79 HIS A O 1
ATOM 604 N N . ALA A 1 80 ? 7.758 -8.763 3.043 1.00 88.56 80 ALA A N 1
ATOM 605 C CA . ALA A 1 80 ? 8.978 -8.073 3.459 1.00 88.56 80 ALA A CA 1
ATOM 606 C C . ALA A 1 80 ? 10.247 -8.850 3.065 1.00 88.56 80 ALA A C 1
ATOM 608 O O . ALA A 1 80 ? 11.185 -8.245 2.546 1.00 88.56 80 ALA A O 1
ATOM 609 N N . ALA A 1 81 ? 10.258 -10.177 3.226 1.00 84.50 81 ALA A N 1
ATOM 610 C CA . ALA A 1 81 ? 11.384 -11.031 2.847 1.00 84.50 81 ALA A CA 1
ATOM 611 C C . ALA A 1 81 ? 11.663 -10.983 1.337 1.00 84.50 81 ALA A C 1
ATOM 613 O O . ALA A 1 81 ? 12.805 -10.777 0.927 1.00 84.50 81 ALA A O 1
ATOM 614 N N . VAL A 1 82 ? 10.623 -11.088 0.502 1.00 82.38 82 VAL A N 1
ATOM 615 C CA . VAL A 1 82 ? 10.760 -10.976 -0.961 1.00 82.38 82 VAL A CA 1
ATOM 616 C C . VAL A 1 82 ? 11.288 -9.598 -1.359 1.00 82.38 82 VAL A C 1
ATOM 618 O O . VAL A 1 82 ? 12.163 -9.496 -2.218 1.00 82.38 82 VAL A O 1
ATOM 621 N N . ARG A 1 83 ? 10.797 -8.526 -0.728 1.00 82.38 83 ARG A N 1
ATOM 622 C CA . ARG A 1 83 ? 11.269 -7.159 -1.005 1.00 82.38 83 ARG A CA 1
ATOM 623 C C . ARG A 1 83 ? 12.716 -6.947 -0.577 1.00 82.38 83 ARG A C 1
ATOM 625 O O . ARG A 1 83 ? 13.476 -6.325 -1.315 1.00 82.38 83 ARG A O 1
ATOM 632 N N . PHE A 1 84 ? 13.106 -7.497 0.565 1.00 84.69 84 PHE A N 1
ATOM 633 C CA . PHE A 1 84 ? 14.486 -7.462 1.031 1.00 84.69 84 PHE A CA 1
ATOM 634 C C . PHE A 1 84 ? 15.413 -8.243 0.093 1.00 84.69 84 PHE A C 1
ATOM 636 O O . PHE A 1 84 ? 16.449 -7.730 -0.323 1.00 84.69 84 PHE A O 1
ATOM 643 N N . TRP A 1 85 ? 15.001 -9.437 -0.337 1.00 83.44 85 TRP A N 1
ATOM 644 C CA . TRP A 1 85 ? 15.747 -10.222 -1.319 1.00 83.44 85 TRP A CA 1
ATOM 645 C C . TRP A 1 85 ? 15.905 -9.477 -2.651 1.00 83.44 85 TRP A C 1
ATOM 647 O O . TRP A 1 85 ? 17.008 -9.421 -3.193 1.00 83.44 85 TRP A O 1
ATOM 657 N N . GLN A 1 86 ? 14.848 -8.832 -3.154 1.00 78.12 86 GLN A N 1
ATOM 658 C CA . GLN A 1 86 ? 14.927 -7.994 -4.357 1.00 78.12 86 GLN A CA 1
ATOM 659 C C . GLN A 1 86 ? 15.918 -6.840 -4.188 1.00 78.12 86 GLN A C 1
ATOM 661 O O . GLN A 1 86 ? 16.701 -6.584 -5.095 1.00 78.12 86 GLN A O 1
ATOM 666 N N . PHE A 1 87 ? 15.920 -6.174 -3.031 1.00 80.62 87 PHE A N 1
ATOM 667 C CA . PHE A 1 87 ? 16.861 -5.094 -2.735 1.00 80.62 87 PHE A CA 1
ATOM 668 C C . PHE A 1 87 ? 18.323 -5.570 -2.751 1.00 80.62 87 PHE A C 1
ATOM 670 O O . PHE A 1 87 ? 19.179 -4.881 -3.301 1.00 80.62 87 PHE A O 1
ATOM 677 N N . LEU A 1 88 ? 18.600 -6.764 -2.218 1.00 84.56 88 LEU A N 1
ATOM 678 C CA . LEU A 1 88 ? 19.946 -7.349 -2.216 1.00 84.56 88 LEU A CA 1
ATOM 679 C C . LEU A 1 88 ? 20.419 -7.799 -3.608 1.00 84.56 88 LEU A C 1
ATOM 681 O O . LEU A 1 88 ? 21.596 -7.660 -3.926 1.00 84.56 88 LEU A O 1
ATOM 685 N N . ASN A 1 89 ? 19.520 -8.334 -4.439 1.00 76.19 89 ASN A N 1
ATOM 686 C CA . ASN A 1 89 ? 19.881 -8.891 -5.751 1.00 76.19 89 ASN A CA 1
ATOM 687 C C . ASN A 1 89 ? 19.905 -7.846 -6.874 1.00 76.19 89 ASN A C 1
ATOM 689 O O . ASN A 1 89 ? 20.552 -8.067 -7.897 1.00 76.19 89 ASN A O 1
ATOM 693 N N . LEU A 1 90 ? 19.230 -6.707 -6.696 1.00 79.25 90 LEU A N 1
ATOM 694 C CA . LEU A 1 90 ? 19.165 -5.647 -7.701 1.00 79.25 90 LEU A CA 1
ATOM 695 C C . LEU A 1 90 ? 20.543 -5.159 -8.195 1.00 79.25 90 LEU A C 1
ATOM 697 O O . LEU A 1 90 ? 20.714 -5.100 -9.410 1.00 79.25 90 LEU A O 1
ATOM 701 N N . PRO A 1 91 ? 21.541 -4.851 -7.337 1.00 79.06 91 PRO A N 1
ATOM 702 C CA . PRO A 1 91 ? 22.844 -4.374 -7.810 1.00 79.06 91 PRO A CA 1
ATOM 703 C C . PRO A 1 91 ? 23.629 -5.438 -8.588 1.00 79.06 91 PRO A C 1
ATOM 705 O O . PRO A 1 91 ? 24.288 -5.108 -9.569 1.00 79.06 91 PRO A O 1
ATOM 708 N N . VAL A 1 92 ? 23.529 -6.711 -8.190 1.00 81.81 92 VAL A N 1
ATOM 709 C CA . VAL A 1 92 ? 24.193 -7.828 -8.884 1.00 81.81 92 VAL A CA 1
ATOM 710 C C . VAL A 1 92 ? 23.586 -8.029 -10.272 1.00 81.81 92 VAL A C 1
ATOM 712 O O . VAL A 1 92 ? 24.308 -8.167 -11.256 1.00 81.81 92 VAL A O 1
ATOM 715 N N . LEU A 1 93 ? 22.254 -7.988 -10.363 1.00 71.75 93 LEU A N 1
ATOM 716 C CA . LEU A 1 93 ? 21.546 -8.104 -11.634 1.00 71.75 93 LEU A CA 1
ATOM 717 C C . LEU A 1 93 ? 21.829 -6.910 -12.553 1.00 71.75 93 LEU A C 1
ATOM 719 O O . LEU A 1 93 ? 21.995 -7.091 -13.754 1.00 71.75 93 LEU A O 1
ATOM 723 N N . GLN A 1 94 ? 21.899 -5.701 -11.995 1.00 77.19 94 GLN A N 1
ATOM 724 C CA . GLN A 1 94 ? 22.221 -4.492 -12.746 1.00 77.19 94 GLN A CA 1
ATOM 725 C C . GLN A 1 94 ? 23.635 -4.568 -13.336 1.00 77.19 94 GLN A C 1
ATOM 727 O O . GLN A 1 94 ? 23.793 -4.350 -14.532 1.00 77.19 94 GLN A O 1
ATOM 732 N N . ALA A 1 95 ? 24.627 -4.975 -12.538 1.00 78.62 95 ALA A N 1
ATOM 733 C CA . ALA A 1 95 ? 25.998 -5.167 -13.010 1.00 78.62 95 ALA A CA 1
ATOM 734 C C . ALA A 1 95 ? 26.080 -6.208 -14.142 1.00 78.62 95 ALA A C 1
ATOM 736 O O . ALA A 1 95 ? 26.707 -5.957 -15.166 1.00 78.62 95 ALA A O 1
ATOM 737 N N . ALA A 1 96 ? 25.377 -7.338 -14.008 1.00 76.56 96 ALA A N 1
ATOM 738 C CA . ALA A 1 96 ? 25.334 -8.365 -15.051 1.00 76.56 96 ALA A CA 1
ATOM 739 C C . ALA A 1 96 ? 24.657 -7.872 -16.347 1.00 76.56 96 ALA A C 1
ATOM 741 O O . ALA A 1 96 ? 25.102 -8.185 -17.452 1.00 76.56 96 ALA A O 1
ATOM 742 N N . LEU A 1 97 ? 23.581 -7.086 -16.240 1.00 72.94 97 LEU A N 1
ATOM 743 C CA . LEU A 1 97 ? 22.888 -6.521 -17.403 1.00 72.94 97 LEU A CA 1
ATOM 744 C C . LEU A 1 97 ? 23.723 -5.452 -18.120 1.00 72.94 97 LEU A C 1
ATOM 746 O O . LEU A 1 97 ? 23.717 -5.421 -19.354 1.00 72.94 97 LEU A O 1
ATOM 750 N N . ASP A 1 98 ? 24.457 -4.632 -17.367 1.00 74.31 98 ASP A N 1
ATOM 751 C CA . ASP A 1 98 ? 25.375 -3.628 -17.911 1.00 74.31 98 ASP A CA 1
ATOM 752 C C . ASP A 1 98 ? 26.528 -4.292 -18.689 1.00 74.31 98 ASP A C 1
ATOM 754 O O . ASP A 1 98 ? 26.912 -3.801 -19.752 1.00 74.31 98 ASP A O 1
ATOM 758 N N . GLU A 1 99 ? 27.020 -5.450 -18.233 1.00 74.00 99 GLU A N 1
ATOM 759 C CA . GLU A 1 99 ? 28.042 -6.237 -18.942 1.00 74.00 99 GLU A CA 1
ATOM 760 C C . GLU A 1 99 ? 27.513 -6.930 -20.210 1.00 74.00 99 GLU A C 1
ATOM 762 O O . GLU A 1 99 ? 28.232 -7.045 -21.203 1.00 74.00 99 GLU A O 1
ATOM 767 N N . THR A 1 100 ? 26.253 -7.376 -20.213 1.00 73.06 100 THR A N 1
ATOM 768 C CA . THR A 1 100 ? 25.689 -8.164 -21.329 1.00 73.06 100 THR A CA 1
ATOM 769 C C . THR A 1 100 ? 25.067 -7.288 -22.432 1.00 73.06 100 THR A C 1
ATOM 771 O O . THR A 1 100 ? 24.724 -7.785 -23.505 1.00 73.06 100 THR A O 1
ATOM 774 N N . GLY A 1 101 ? 24.876 -5.984 -22.193 1.00 65.31 101 GLY A N 1
ATOM 775 C CA . GLY A 1 101 ? 24.271 -5.050 -23.157 1.00 65.31 101 GLY A CA 1
ATOM 776 C C . GLY A 1 101 ? 22.819 -5.382 -23.545 1.00 65.31 101 GLY A C 1
ATOM 777 O O . GLY A 1 101 ? 22.309 -4.892 -24.559 1.00 65.31 101 GLY A O 1
ATOM 778 N N . ALA A 1 102 ? 22.147 -6.233 -22.766 1.00 60.06 102 ALA A N 1
ATOM 779 C CA . ALA A 1 102 ? 20.834 -6.770 -23.091 1.00 60.06 102 ALA A CA 1
ATOM 780 C C . ALA A 1 102 ? 19.752 -5.682 -22.982 1.00 60.06 102 ALA A C 1
ATOM 782 O O . ALA A 1 102 ? 19.488 -5.135 -21.910 1.00 60.06 102 ALA A O 1
ATOM 783 N N . ARG A 1 103 ? 19.092 -5.366 -24.104 1.00 53.56 103 ARG A N 1
ATOM 784 C CA . ARG A 1 103 ? 17.951 -4.439 -24.129 1.00 53.56 103 ARG A CA 1
ATOM 785 C C . ARG A 1 103 ? 16.670 -5.174 -23.715 1.00 53.56 103 ARG A C 1
ATOM 787 O O . ARG A 1 103 ? 16.420 -6.262 -24.231 1.00 53.56 103 ARG A O 1
ATOM 794 N N . PRO A 1 104 ? 15.820 -4.595 -22.851 1.00 56.81 104 PRO A N 1
ATOM 795 C CA . PRO A 1 104 ? 14.566 -5.233 -22.463 1.00 56.81 104 PRO A CA 1
ATOM 796 C C . PRO A 1 104 ? 13.622 -5.381 -23.669 1.00 56.81 104 PRO A C 1
ATOM 798 O O . PRO A 1 104 ? 13.299 -4.407 -24.350 1.00 56.81 104 PRO A O 1
ATOM 801 N N . HIS A 1 105 ? 13.167 -6.611 -23.924 1.00 52.44 105 HIS A N 1
ATOM 802 C CA . HIS A 1 105 ? 12.191 -6.927 -24.967 1.00 52.44 105 HIS A CA 1
ATOM 803 C C . HIS A 1 105 ? 10.780 -6.519 -24.524 1.00 52.44 105 HIS A C 1
ATOM 805 O O . HIS A 1 105 ? 10.253 -7.022 -23.534 1.00 52.44 105 HIS A O 1
ATOM 811 N N . THR A 1 106 ? 10.150 -5.607 -25.265 1.00 48.41 106 THR A N 1
ATOM 812 C CA . THR A 1 106 ? 8.790 -5.128 -24.994 1.00 48.41 106 THR A CA 1
ATOM 813 C C . THR A 1 106 ? 7.756 -6.000 -25.710 1.00 48.41 106 THR A C 1
ATOM 815 O O . THR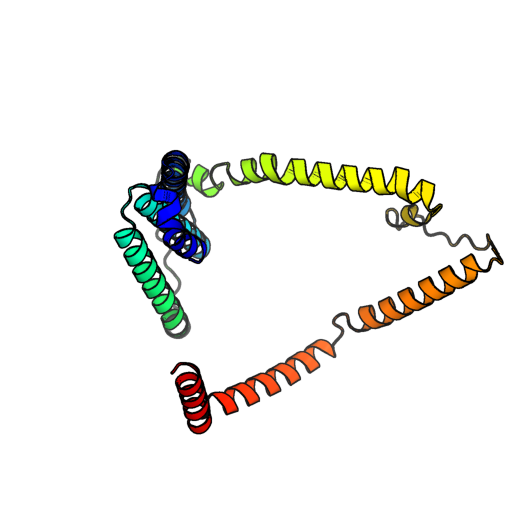 A 1 106 ? 7.284 -5.682 -26.800 1.00 48.41 106 THR A O 1
ATOM 818 N N . SER A 1 107 ? 7.365 -7.125 -25.111 1.00 53.06 107 SER A N 1
ATOM 819 C CA . SER A 1 107 ? 6.182 -7.859 -25.576 1.00 53.06 107 SER A CA 1
ATOM 820 C C . SER A 1 107 ? 4.914 -7.146 -25.087 1.00 53.06 107 SER A C 1
ATOM 822 O O . SER A 1 107 ? 4.693 -6.944 -23.894 1.00 53.06 107 SER A O 1
ATOM 824 N N . ARG A 1 108 ? 4.092 -6.681 -26.033 1.00 52.97 108 ARG A N 1
ATOM 825 C CA . ARG A 1 108 ? 2.880 -5.893 -25.769 1.00 52.97 108 ARG A CA 1
ATOM 826 C C . ARG A 1 108 ? 1.711 -6.850 -25.488 1.00 52.97 108 ARG A C 1
ATOM 828 O O . ARG A 1 108 ? 1.357 -7.599 -26.396 1.00 52.97 108 ARG A O 1
ATOM 835 N N . PRO A 1 109 ? 1.081 -6.850 -24.299 1.00 56.53 109 PRO A N 1
ATOM 836 C CA . PRO A 1 109 ? -0.086 -7.688 -24.068 1.00 56.53 109 PRO A CA 1
ATOM 837 C C . PRO A 1 109 ? -1.299 -7.065 -24.764 1.00 56.53 109 PRO A C 1
ATOM 839 O O . PRO A 1 109 ? -1.625 -5.893 -24.555 1.00 56.53 109 PRO A O 1
ATOM 842 N N . THR A 1 110 ? -1.983 -7.849 -25.590 1.00 55.53 110 THR A N 1
ATOM 843 C CA . THR A 1 110 ? -3.205 -7.462 -26.305 1.00 55.53 110 THR A CA 1
ATOM 844 C C . THR A 1 110 ? -4.411 -7.506 -25.356 1.00 55.53 110 THR A C 1
ATOM 846 O O . THR A 1 110 ? -5.287 -8.354 -25.486 1.00 55.53 110 THR A O 1
ATOM 849 N N . ALA A 1 111 ? -4.456 -6.623 -24.356 1.00 59.56 111 ALA A N 1
ATOM 850 C CA . ALA A 1 111 ? -5.613 -6.463 -23.470 1.00 59.56 111 ALA A CA 1
ATOM 851 C C . ALA A 1 111 ? -6.514 -5.309 -23.945 1.00 59.56 111 ALA A C 1
ATOM 853 O O . ALA A 1 111 ? -6.035 -4.336 -24.531 1.00 59.56 111 ALA A O 1
ATOM 854 N N . SER A 1 112 ? -7.833 -5.429 -23.725 1.00 62.50 112 SER A N 1
ATOM 855 C CA . SER A 1 112 ? -8.852 -4.565 -24.342 1.00 62.50 112 SER A CA 1
ATOM 856 C C . SER A 1 112 ? -8.522 -3.066 -24.225 1.00 62.50 112 SER A C 1
ATOM 858 O O . SER A 1 112 ? -8.280 -2.525 -23.142 1.00 62.50 112 SER A O 1
ATOM 860 N N . ARG A 1 113 ? -8.532 -2.379 -25.375 1.00 58.84 113 ARG A N 1
ATOM 861 C CA . ARG A 1 113 ? -8.069 -0.990 -25.543 1.00 58.84 113 ARG A CA 1
ATOM 862 C C . ARG A 1 113 ? -8.718 -0.001 -24.565 1.00 58.84 113 ARG A C 1
ATOM 864 O O . ARG A 1 113 ? -8.087 0.976 -24.189 1.00 58.84 113 ARG A O 1
ATOM 871 N N . ARG A 1 114 ? -9.963 -0.249 -24.140 1.00 56.78 114 ARG A N 1
ATOM 872 C CA . ARG A 1 114 ? -10.706 0.622 -23.211 1.00 56.78 114 ARG A CA 1
ATOM 873 C C . ARG A 1 114 ? -10.272 0.442 -21.754 1.00 56.78 114 ARG A C 1
ATOM 875 O O . ARG A 1 114 ? -10.058 1.440 -21.077 1.00 56.78 114 ARG A O 1
ATOM 882 N N . LEU A 1 115 ? -10.079 -0.799 -21.296 1.00 57.47 115 LEU A N 1
ATOM 883 C CA . LEU A 1 115 ? -9.557 -1.085 -19.950 1.00 57.47 115 LEU A CA 1
ATOM 884 C C . LEU A 1 115 ? -8.113 -0.593 -19.800 1.00 57.47 115 LEU A C 1
ATOM 886 O O . LEU A 1 115 ? -7.757 -0.016 -18.776 1.00 57.47 115 LEU A O 1
ATOM 890 N N . PHE A 1 116 ? -7.315 -0.750 -20.860 1.00 59.34 116 PHE A N 1
ATOM 891 C CA . PHE A 1 116 ? -5.945 -0.251 -20.924 1.00 59.34 116 PHE A CA 1
ATOM 892 C C . PHE A 1 116 ? -5.875 1.281 -20.799 1.00 59.34 116 PHE A C 1
ATOM 894 O O . PHE A 1 116 ? -5.097 1.799 -20.002 1.00 59.34 116 PHE A O 1
ATOM 901 N N . VAL A 1 117 ? -6.731 2.015 -21.523 1.00 57.50 117 VAL A N 1
ATOM 902 C CA . VAL A 1 117 ? -6.798 3.487 -21.437 1.00 57.50 117 VAL A CA 1
ATOM 903 C C . VAL A 1 117 ? -7.314 3.957 -20.071 1.00 57.50 117 VAL A C 1
ATOM 905 O O . VAL A 1 117 ? -6.745 4.885 -19.504 1.00 57.50 117 VAL A O 1
ATOM 908 N N . ALA A 1 118 ? -8.332 3.302 -19.507 1.00 55.56 118 ALA A N 1
ATOM 909 C CA . ALA A 1 118 ? -8.883 3.670 -18.199 1.00 55.56 118 ALA A CA 1
ATOM 910 C C . ALA A 1 118 ? -7.867 3.495 -17.053 1.00 55.56 118 ALA A C 1
ATOM 912 O O . ALA A 1 118 ? -7.777 4.329 -16.152 1.00 55.56 118 ALA A O 1
ATOM 913 N N . CYS A 1 119 ? -7.056 2.440 -17.108 1.00 54.56 119 CYS A N 1
ATOM 914 C CA . CYS A 1 119 ? -6.006 2.191 -16.125 1.00 54.56 119 CYS A CA 1
ATOM 915 C C . CYS A 1 119 ? -4.760 3.077 -16.335 1.00 54.56 119 CYS A C 1
ATOM 917 O O . CYS A 1 119 ? -4.128 3.472 -15.355 1.00 54.56 119 CYS A O 1
ATOM 919 N N . LEU A 1 120 ? -4.440 3.459 -17.581 1.00 55.41 120 LEU A N 1
ATOM 920 C CA . LEU A 1 120 ? -3.407 4.465 -17.887 1.00 55.41 120 LEU A CA 1
ATOM 921 C C . LEU A 1 120 ? -3.725 5.840 -17.282 1.00 55.41 120 LEU A C 1
ATOM 923 O O . LEU A 1 120 ? -2.814 6.578 -16.924 1.00 55.41 120 LEU A O 1
ATOM 927 N N . GLN A 1 121 ? -5.007 6.180 -17.162 1.00 55.81 121 GLN A N 1
ATOM 928 C CA . GLN A 1 121 ? -5.477 7.460 -16.623 1.00 55.81 121 GLN A CA 1
ATOM 929 C C . GLN A 1 121 ? -5.634 7.464 -15.089 1.00 55.81 121 GLN A C 1
ATOM 931 O O . GLN A 1 121 ? -6.278 8.364 -14.553 1.00 55.81 121 GLN A O 1
ATOM 936 N N . GLY A 1 122 ? -5.102 6.459 -14.376 1.00 53.97 122 GLY A N 1
ATOM 937 C CA . GLY A 1 122 ? -5.210 6.380 -12.911 1.00 53.97 122 GLY A CA 1
ATOM 938 C C . GLY A 1 122 ? -6.659 6.275 -12.424 1.00 53.97 122 GLY A C 1
ATOM 939 O O . GLY A 1 122 ? -6.983 6.748 -11.338 1.00 53.97 122 GLY A O 1
ATOM 940 N N . PHE A 1 123 ? -7.543 5.734 -13.276 1.00 55.66 123 PHE A N 1
ATOM 941 C CA . PHE A 1 123 ? -8.961 5.493 -13.014 1.00 55.66 123 PHE A CA 1
ATOM 942 C C . PHE A 1 123 ? -9.658 6.636 -12.253 1.00 55.66 123 PHE A C 1
ATOM 944 O O . PHE A 1 123 ? -10.191 6.432 -11.170 1.00 55.66 123 PHE A O 1
ATOM 951 N N . TRP A 1 124 ? -9.640 7.862 -12.790 1.00 52.91 124 TRP A N 1
ATOM 952 C CA . TRP A 1 124 ? -10.357 9.022 -12.218 1.00 52.91 124 TRP A CA 1
ATOM 953 C C . TRP A 1 124 ? -9.995 9.390 -10.759 1.00 52.91 124 TRP A C 1
ATOM 955 O O . TRP A 1 124 ? -10.521 10.371 -10.233 1.00 52.91 124 TRP A O 1
ATOM 965 N N . LEU A 1 125 ? -9.073 8.670 -10.113 1.00 53.59 125 LEU A N 1
ATOM 966 C CA . LEU A 1 125 ? -8.730 8.814 -8.702 1.00 53.59 125 LEU A CA 1
ATOM 967 C C . LEU A 1 125 ? -7.822 10.027 -8.487 1.00 53.59 125 LEU A C 1
ATOM 969 O O . LEU A 1 125 ? -8.000 10.756 -7.517 1.00 53.59 125 LEU A O 1
ATOM 973 N N . ASP A 1 126 ? -6.944 10.315 -9.451 1.00 54.69 126 ASP A N 1
ATOM 974 C CA . ASP A 1 126 ? -6.195 11.578 -9.513 1.00 54.69 126 ASP A CA 1
ATOM 975 C C . ASP A 1 126 ? -7.135 12.787 -9.663 1.00 54.69 126 ASP A C 1
ATOM 977 O O . ASP A 1 126 ? -6.921 13.835 -9.047 1.00 54.69 126 ASP A O 1
ATOM 981 N N . LEU A 1 127 ? -8.230 12.639 -10.423 1.00 51.09 127 LEU A N 1
ATOM 982 C CA . LEU A 1 127 ? -9.263 13.674 -10.531 1.00 51.09 127 LEU A CA 1
ATOM 983 C C . LEU A 1 127 ? -10.047 13.823 -9.220 1.00 51.09 127 LEU A C 1
ATOM 985 O O . LEU A 1 127 ? -10.339 14.946 -8.808 1.00 51.09 127 LEU A O 1
ATOM 989 N N . PHE A 1 128 ? -10.361 12.710 -8.555 1.00 57.97 128 PHE A N 1
ATOM 990 C CA . PHE A 1 128 ? -11.091 12.689 -7.291 1.00 57.97 128 PHE A CA 1
ATOM 991 C C . PHE A 1 128 ? -10.261 13.268 -6.139 1.00 57.97 128 PHE A C 1
ATOM 993 O O . PHE A 1 128 ? -10.740 14.145 -5.434 1.00 57.97 128 PHE A O 1
ATOM 1000 N N . ILE A 1 129 ? -8.991 12.888 -5.979 1.00 56.97 129 ILE A N 1
ATOM 1001 C CA . ILE A 1 129 ? -8.088 13.473 -4.969 1.00 56.97 129 ILE A CA 1
ATOM 1002 C C . ILE A 1 129 ? -7.900 14.971 -5.226 1.00 56.97 129 ILE A C 1
ATOM 1004 O O . ILE A 1 129 ? -7.984 15.788 -4.301 1.00 56.97 129 ILE A O 1
ATOM 1008 N N . GLY A 1 130 ? -7.708 15.353 -6.492 1.00 56.66 130 GLY A N 1
ATOM 1009 C CA . GLY A 1 130 ? -7.608 16.754 -6.883 1.00 56.66 130 GLY A CA 1
ATOM 1010 C C . GLY A 1 130 ? -8.864 17.557 -6.551 1.00 56.66 130 GLY A C 1
ATOM 1011 O O . GLY A 1 130 ? -8.775 18.684 -6.060 1.00 56.66 130 GLY A O 1
ATOM 1012 N N . TRP A 1 131 ? -10.042 16.988 -6.792 1.00 52.56 131 TRP A N 1
ATOM 1013 C CA . TRP A 1 131 ? -11.316 17.656 -6.552 1.00 52.56 131 TRP A CA 1
ATOM 1014 C C . TRP A 1 131 ? -11.709 17.695 -5.069 1.00 52.56 131 TRP A C 1
ATOM 1016 O O . TRP A 1 131 ? -12.080 18.759 -4.576 1.00 52.56 131 TRP A O 1
ATOM 1026 N N . THR A 1 132 ? -11.581 16.576 -4.360 1.00 58.44 132 THR A N 1
ATOM 1027 C CA . THR A 1 132 ? -12.076 16.390 -2.988 1.00 58.44 132 THR A CA 1
ATOM 1028 C C . THR A 1 132 ? -11.087 16.875 -1.931 1.00 58.44 132 THR A C 1
ATOM 1030 O O . THR A 1 132 ? -11.511 17.344 -0.882 1.00 58.44 132 THR A O 1
ATOM 1033 N N . LEU A 1 133 ? -9.776 16.790 -2.188 1.00 55.06 133 LEU A N 1
ATOM 1034 C CA . LEU A 1 133 ? -8.743 17.110 -1.196 1.00 55.06 133 LEU A CA 1
ATOM 1035 C C . LEU A 1 133 ? -7.995 18.403 -1.541 1.00 55.06 133 LEU A C 1
ATOM 1037 O O . LEU A 1 133 ? -7.882 19.303 -0.713 1.00 55.06 133 LEU A O 1
ATOM 1041 N N . ILE A 1 134 ? -7.535 18.549 -2.786 1.00 58.41 134 ILE A N 1
ATOM 1042 C CA . ILE A 1 134 ? -6.656 19.670 -3.164 1.00 58.41 134 ILE A CA 1
ATOM 1043 C C . ILE A 1 134 ? -7.434 20.987 -3.301 1.00 58.41 134 ILE A C 1
ATOM 1045 O O . ILE A 1 134 ? -6.981 22.027 -2.819 1.00 58.41 134 ILE A O 1
ATOM 1049 N N . ARG A 1 135 ? -8.615 20.982 -3.935 1.00 62.88 135 ARG A N 1
ATOM 1050 C CA . ARG A 1 135 ? -9.429 22.203 -4.109 1.00 62.88 135 ARG A CA 1
ATOM 1051 C C . ARG A 1 135 ? -9.872 22.862 -2.794 1.00 62.88 135 ARG A C 1
ATOM 1053 O O . ARG A 1 135 ? -9.725 24.083 -2.719 1.00 62.88 135 ARG A O 1
ATOM 1060 N N . PRO A 1 136 ? -10.392 22.145 -1.778 1.00 66.12 136 PRO A N 1
ATOM 1061 C CA . PRO A 1 136 ? -10.779 22.785 -0.521 1.00 66.12 136 PRO A CA 1
ATOM 1062 C C . PRO A 1 136 ? -9.571 23.311 0.259 1.00 66.12 136 PRO A C 1
ATOM 1064 O O . PRO A 1 136 ? -9.631 24.432 0.755 1.00 66.12 136 PRO A O 1
ATOM 1067 N N . ILE A 1 137 ? -8.446 22.588 0.274 1.00 65.00 137 ILE A N 1
ATOM 1068 C CA . ILE A 1 137 ? -7.202 23.058 0.909 1.00 65.00 137 ILE A CA 1
ATOM 1069 C C . ILE A 1 137 ? -6.694 24.337 0.231 1.00 65.00 137 ILE A C 1
ATOM 1071 O O . ILE A 1 137 ? -6.286 25.287 0.898 1.00 65.00 137 ILE A O 1
ATOM 1075 N N . ARG A 1 138 ? -6.765 24.404 -1.103 1.00 66.81 138 ARG A N 1
ATOM 1076 C CA . ARG A 1 138 ? -6.335 25.592 -1.849 1.00 66.81 138 ARG A CA 1
ATOM 1077 C C . ARG A 1 138 ? -7.267 26.787 -1.642 1.00 66.81 138 ARG A C 1
ATOM 1079 O O . ARG A 1 138 ? -6.782 27.913 -1.626 1.00 66.81 138 ARG A O 1
ATOM 1086 N N . ARG A 1 139 ? -8.576 26.558 -1.470 1.00 66.75 139 ARG A N 1
ATOM 1087 C CA . ARG A 1 139 ? -9.534 27.611 -1.083 1.00 66.75 139 ARG A CA 1
ATOM 1088 C C . ARG A 1 139 ? -9.228 28.138 0.316 1.00 66.75 139 ARG A C 1
ATOM 1090 O O . ARG A 1 139 ? -9.037 29.335 0.460 1.00 66.75 139 ARG A O 1
ATOM 1097 N N . LEU A 1 140 ? -9.027 27.244 1.285 1.00 70.75 140 LEU A N 1
ATOM 1098 C CA . LEU A 1 140 ? -8.665 27.603 2.658 1.00 70.75 140 LEU A CA 1
ATOM 1099 C C . LEU A 1 140 ? -7.362 28.418 2.723 1.00 70.75 140 LEU A C 1
ATOM 1101 O O . LEU A 1 140 ? -7.283 29.415 3.430 1.00 70.75 140 LEU A O 1
ATOM 1105 N N . SER A 1 141 ? -6.346 28.030 1.947 1.00 72.06 141 SER A N 1
ATOM 1106 C CA . SER A 1 141 ? -5.089 28.784 1.845 1.00 72.06 141 SER A CA 1
ATOM 1107 C C . SER A 1 141 ? -5.293 30.183 1.252 1.00 72.06 141 SER A C 1
ATOM 1109 O O . SER A 1 141 ? -4.643 31.132 1.687 1.00 72.06 141 SER A O 1
ATOM 1111 N N . HIS A 1 142 ? -6.202 30.328 0.285 1.00 72.88 142 HIS A N 1
ATOM 1112 C CA . HIS A 1 142 ? -6.526 31.625 -0.302 1.00 72.88 142 HIS A CA 1
ATOM 1113 C C . HIS A 1 142 ? -7.312 32.518 0.666 1.00 72.88 142 HIS A C 1
ATOM 1115 O O . HIS A 1 142 ? -7.043 33.717 0.731 1.00 72.88 142 HIS A O 1
ATOM 1121 N N . ASP A 1 143 ? -8.215 31.928 1.451 1.00 74.94 143 ASP A N 1
ATOM 1122 C CA . ASP A 1 143 ? -8.997 32.622 2.477 1.00 74.94 143 ASP A CA 1
ATOM 1123 C C . ASP A 1 143 ? -8.108 33.073 3.646 1.00 74.94 143 ASP A C 1
ATOM 1125 O O . ASP A 1 143 ? -8.217 34.216 4.088 1.00 74.94 143 ASP A O 1
ATOM 1129 N N . LEU A 1 144 ? -7.148 32.243 4.077 1.00 72.56 144 LEU A N 1
ATOM 1130 C CA . LEU A 1 144 ? -6.118 32.653 5.041 1.00 72.56 144 LEU A CA 1
ATOM 1131 C C . LEU A 1 144 ? -5.280 33.814 4.502 1.00 72.56 144 LEU A C 1
ATOM 1133 O O . LEU A 1 144 ? -5.033 34.776 5.220 1.00 72.56 144 LEU A O 1
ATOM 1137 N N . ALA A 1 145 ? -4.885 33.760 3.228 1.00 67.94 145 ALA A N 1
ATOM 1138 C CA . ALA A 1 145 ? -4.130 34.840 2.602 1.00 67.94 145 ALA A CA 1
ATOM 1139 C C . ALA A 1 145 ? -4.963 36.126 2.431 1.00 67.94 145 ALA A C 1
ATOM 1141 O O . ALA A 1 145 ? -4.411 37.222 2.389 1.00 67.94 145 ALA A O 1
ATOM 1142 N N . PHE A 1 146 ? -6.289 36.024 2.306 1.00 72.25 146 PHE A N 1
ATOM 1143 C CA . PHE A 1 146 ? -7.181 37.182 2.299 1.00 72.25 146 PHE A CA 1
ATOM 1144 C C . PHE A 1 146 ? -7.328 37.788 3.698 1.00 72.25 146 PHE A C 1
ATOM 1146 O O . PHE A 1 146 ? -7.237 39.007 3.832 1.00 72.25 146 PHE A O 1
ATOM 1153 N N . PHE A 1 147 ? -7.500 36.948 4.719 1.00 71.81 147 PHE A N 1
ATOM 1154 C CA . PHE A 1 147 ? -7.569 37.351 6.124 1.00 71.81 147 PHE A CA 1
ATOM 1155 C C . PHE A 1 147 ? -6.279 38.045 6.581 1.00 71.81 147 PHE A C 1
ATOM 1157 O O . PHE A 1 147 ? -6.341 39.100 7.209 1.00 71.81 147 PHE A O 1
ATOM 1164 N N . ASP A 1 148 ? -5.125 37.507 6.185 1.00 70.38 148 ASP A N 1
ATOM 1165 C CA . ASP A 1 148 ? -3.807 38.106 6.414 1.00 70.38 148 ASP A CA 1
ATOM 1166 C C . ASP A 1 148 ? -3.737 39.521 5.806 1.00 70.38 148 ASP A C 1
ATOM 1168 O O . ASP A 1 148 ? -3.521 40.512 6.501 1.00 70.38 148 ASP A O 1
ATOM 1172 N N . ARG A 1 149 ? -4.106 39.656 4.526 1.00 64.94 149 ARG A N 1
ATOM 1173 C CA . ARG A 1 149 ? -4.078 40.948 3.819 1.00 64.94 149 ARG A CA 1
ATOM 1174 C C . ARG A 1 149 ? -5.113 41.976 4.277 1.00 64.94 149 ARG A C 1
ATOM 1176 O O . ARG A 1 149 ? -4.918 43.168 4.067 1.00 64.94 149 ARG A O 1
ATOM 1183 N N . HIS A 1 150 ? -6.264 41.548 4.794 1.00 68.75 150 HIS A N 1
ATOM 1184 C CA . HIS A 1 150 ? -7.336 42.475 5.182 1.00 68.75 150 HIS A CA 1
ATOM 1185 C C . HIS A 1 150 ? -7.311 42.828 6.659 1.00 68.75 150 HIS A C 1
ATOM 1187 O O . HIS A 1 150 ? -7.653 43.954 7.001 1.00 68.75 150 HIS A O 1
ATOM 1193 N N . ILE A 1 151 ? -6.933 41.894 7.529 1.00 63.12 151 ILE A N 1
ATOM 1194 C CA . ILE A 1 151 ? -7.030 42.086 8.977 1.00 63.12 151 ILE A CA 1
ATOM 1195 C C . ILE A 1 151 ? -5.647 42.297 9.580 1.00 63.12 151 ILE A C 1
ATOM 1197 O O . ILE A 1 151 ? -5.457 43.252 10.331 1.00 63.12 151 ILE A O 1
ATOM 1201 N N . VAL A 1 152 ? -4.665 41.467 9.219 1.00 61.09 152 VAL A N 1
ATOM 1202 C CA . VAL A 1 152 ? -3.312 41.575 9.784 1.00 61.09 152 VAL A CA 1
ATOM 1203 C C . VAL A 1 152 ? -2.616 42.828 9.258 1.00 61.09 152 VAL A C 1
ATOM 1205 O O . VAL A 1 152 ? -2.105 43.605 10.065 1.00 61.09 152 VAL A O 1
ATOM 1208 N N . ASP A 1 153 ? -2.688 43.108 7.954 1.00 61.31 153 ASP A N 1
ATOM 1209 C CA . ASP A 1 153 ? -2.070 44.306 7.357 1.00 61.31 153 ASP A CA 1
ATOM 1210 C C . ASP A 1 153 ? -2.727 45.623 7.817 1.00 61.31 153 ASP A C 1
ATOM 1212 O O . ASP A 1 153 ? -2.034 46.626 8.008 1.00 61.31 153 ASP A O 1
ATOM 1216 N N . GLN A 1 154 ? -4.048 45.636 8.050 1.00 62.75 154 GLN A N 1
ATOM 1217 C CA . GLN A 1 154 ? -4.751 46.814 8.587 1.00 62.75 154 GLN A CA 1
ATOM 1218 C C . GLN A 1 154 ? -4.401 47.079 10.056 1.00 62.75 154 GLN A C 1
ATOM 1220 O O . GLN A 1 154 ? -4.279 48.237 10.450 1.00 62.75 154 GLN A O 1
ATOM 1225 N N . LEU A 1 155 ? -4.206 46.026 10.857 1.00 56.47 155 LEU A N 1
ATOM 1226 C CA . LEU A 1 155 ? -3.818 46.145 12.266 1.00 56.47 155 LEU A CA 1
ATOM 1227 C C . LEU A 1 155 ? -2.320 46.436 12.454 1.00 56.47 155 LEU A C 1
ATOM 1229 O O . LEU A 1 155 ? -1.942 47.040 13.456 1.00 56.47 155 LEU A O 1
ATOM 1233 N N . THR A 1 156 ? -1.466 46.029 11.509 1.00 56.09 156 THR A N 1
ATOM 1234 C CA . THR A 1 156 ? -0.004 46.230 11.577 1.00 56.09 156 THR A CA 1
ATOM 1235 C C . THR A 1 156 ? 0.508 47.411 10.749 1.00 56.09 156 THR A C 1
ATOM 1237 O O . THR A 1 156 ? 1.660 47.811 10.917 1.00 56.09 156 THR A O 1
ATOM 1240 N N . GLY A 1 157 ? -0.329 48.014 9.897 1.00 55.25 157 GLY A N 1
ATOM 1241 C CA . GLY A 1 157 ? -0.020 49.250 9.172 1.00 55.25 157 GLY A CA 1
ATOM 1242 C C . GLY A 1 157 ? 1.117 49.125 8.152 1.00 55.25 157 GLY A C 1
ATOM 1243 O O . GLY A 1 157 ? 1.861 50.086 7.956 1.00 55.25 157 GLY A O 1
ATOM 1244 N N . ASN A 1 158 ? 1.291 47.960 7.518 1.00 51.03 158 ASN A N 1
ATOM 1245 C CA . ASN A 1 158 ? 2.450 47.680 6.667 1.00 51.03 158 ASN A CA 1
ATOM 1246 C C . ASN A 1 158 ? 2.100 47.662 5.156 1.00 51.03 158 ASN A C 1
ATOM 1248 O O . ASN A 1 158 ? 1.495 46.706 4.678 1.00 51.03 158 ASN A O 1
ATOM 1252 N N . PRO A 1 159 ? 2.505 48.667 4.350 1.00 52.81 159 PRO A N 1
ATOM 1253 C CA . PRO A 1 159 ? 2.179 48.735 2.919 1.00 52.81 159 PRO A CA 1
ATOM 1254 C C . PRO A 1 159 ? 3.115 47.920 1.996 1.00 52.81 159 PRO A C 1
ATOM 1256 O O . PRO A 1 159 ? 3.108 48.129 0.781 1.00 52.81 159 PRO A O 1
ATOM 1259 N N . GLN A 1 160 ? 3.950 47.008 2.512 1.00 51.88 160 GLN A N 1
ATOM 1260 C CA . GLN A 1 160 ? 5.059 46.438 1.725 1.00 51.88 160 GLN A CA 1
ATOM 1261 C C . GLN A 1 160 ? 4.730 45.248 0.805 1.00 51.88 160 GLN A C 1
ATOM 1263 O O . GLN A 1 160 ? 5.562 44.885 -0.025 1.00 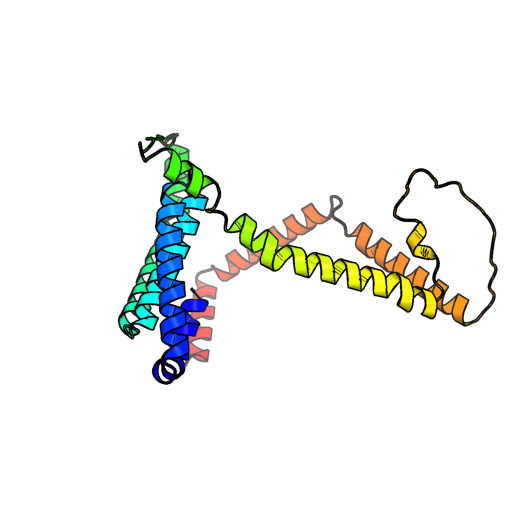51.88 160 GLN A O 1
ATOM 1268 N N . HIS A 1 161 ? 3.523 44.676 0.837 1.00 47.75 161 HIS A N 1
ATOM 1269 C CA . HIS A 1 161 ? 3.213 43.518 -0.021 1.00 47.75 161 HIS A CA 1
ATOM 1270 C C . HIS A 1 161 ? 2.786 43.855 -1.462 1.00 47.75 161 HIS A C 1
ATOM 1272 O O . HIS A 1 161 ? 2.658 42.956 -2.295 1.00 47.75 161 HIS A O 1
ATOM 1278 N N . ARG A 1 162 ? 2.626 45.140 -1.811 1.00 43.66 162 ARG A N 1
ATOM 1279 C CA . ARG A 1 162 ? 2.307 45.566 -3.189 1.00 43.66 162 ARG A CA 1
ATOM 1280 C C . ARG A 1 162 ? 3.477 45.437 -4.178 1.00 43.66 162 ARG A C 1
ATOM 1282 O O . ARG A 1 162 ? 3.243 45.537 -5.379 1.00 43.66 162 ARG A O 1
ATOM 1289 N N . LEU A 1 163 ? 4.709 45.211 -3.708 1.00 47.94 163 LEU A N 1
ATOM 1290 C CA . LEU A 1 163 ? 5.915 45.322 -4.541 1.00 47.94 163 LEU A CA 1
ATOM 1291 C C . LEU A 1 163 ? 6.371 44.019 -5.232 1.00 47.94 163 LEU A C 1
ATOM 1293 O O . LEU A 1 163 ? 7.238 44.075 -6.096 1.00 47.94 163 LEU A O 1
ATOM 1297 N N . TYR A 1 164 ? 5.796 42.857 -4.906 1.00 48.62 164 TYR A N 1
ATOM 1298 C CA . TYR A 1 164 ? 6.300 41.564 -5.410 1.00 48.62 164 TYR A CA 1
ATOM 1299 C C . TYR A 1 164 ? 5.604 41.031 -6.673 1.00 48.62 164 TYR A C 1
ATOM 1301 O O . TYR A 1 164 ? 6.040 40.028 -7.229 1.00 48.62 164 TYR A O 1
ATOM 1309 N N . LEU A 1 165 ? 4.540 41.684 -7.153 1.00 43.56 165 LEU A N 1
ATOM 1310 C CA . LEU A 1 165 ? 3.730 41.183 -8.276 1.00 43.56 165 LEU A CA 1
ATOM 1311 C C . LEU A 1 165 ? 3.944 41.910 -9.609 1.00 43.56 165 LEU A C 1
ATOM 1313 O O . LEU A 1 165 ? 3.331 41.518 -10.598 1.00 43.56 165 LEU A O 1
ATOM 1317 N N . ASN A 1 166 ? 4.796 42.938 -9.682 1.00 38.25 166 ASN A N 1
ATOM 1318 C CA . ASN A 1 166 ? 5.009 43.644 -10.946 1.00 38.25 166 ASN A CA 1
ATOM 1319 C C . ASN A 1 166 ? 6.455 44.155 -11.100 1.00 38.25 166 ASN A C 1
ATOM 1321 O O . ASN A 1 166 ? 6.742 45.301 -10.751 1.00 38.25 166 ASN A O 1
ATOM 1325 N N . PRO A 1 167 ? 7.384 43.345 -11.645 1.00 43.41 167 PRO A N 1
ATOM 1326 C CA . PRO A 1 167 ? 8.774 43.762 -11.843 1.00 43.41 167 PRO A CA 1
ATOM 1327 C C . PRO A 1 167 ? 8.956 44.853 -12.920 1.00 43.41 167 PRO A C 1
ATOM 1329 O O . PRO A 1 167 ? 10.075 45.294 -13.151 1.00 43.41 167 PRO A O 1
ATOM 1332 N N . VAL A 1 168 ? 7.880 45.320 -13.570 1.00 46.78 168 VAL A N 1
ATOM 1333 C CA . VAL A 1 168 ? 7.934 46.321 -14.656 1.00 46.78 168 VAL A CA 1
ATOM 1334 C C . VAL A 1 168 ? 7.768 47.771 -14.163 1.00 46.78 168 VAL A C 1
ATOM 1336 O O . VAL A 1 168 ? 8.106 48.698 -14.891 1.00 46.78 168 VAL A O 1
ATOM 1339 N N . LEU A 1 169 ? 7.318 48.008 -12.923 1.00 45.12 169 LEU A N 1
ATOM 1340 C CA . LEU A 1 169 ? 7.097 49.370 -12.393 1.00 45.12 169 LEU A CA 1
ATOM 1341 C C . LEU A 1 169 ? 8.138 49.830 -11.361 1.00 45.12 169 LEU A C 1
ATOM 1343 O O . LEU A 1 169 ? 7.900 50.792 -10.633 1.00 45.12 169 LEU A O 1
ATOM 1347 N N . ALA A 1 170 ? 9.305 49.184 -11.304 1.00 45.75 170 ALA A N 1
ATOM 1348 C CA . ALA A 1 170 ? 10.420 49.641 -10.479 1.00 45.75 170 ALA A CA 1
ATOM 1349 C C . ALA A 1 170 ? 11.050 50.922 -11.065 1.00 45.75 170 ALA A C 1
ATOM 1351 O O . ALA A 1 170 ? 12.117 50.887 -11.674 1.00 45.75 170 ALA A O 1
ATOM 1352 N N . GLN A 1 171 ? 10.386 52.064 -10.880 1.00 39.12 171 GLN A N 1
ATOM 1353 C CA . GLN A 1 171 ? 11.051 53.365 -10.897 1.00 39.12 171 GLN A CA 1
ATOM 1354 C C . GLN A 1 171 ? 11.486 53.733 -9.472 1.00 39.12 171 GLN A C 1
ATOM 1356 O O . GLN A 1 171 ? 10.747 53.472 -8.517 1.00 39.12 171 GLN A O 1
ATOM 1361 N N . PRO A 1 172 ? 12.674 54.338 -9.302 1.00 48.62 172 PRO A N 1
ATOM 1362 C CA . PRO A 1 172 ? 13.191 54.698 -7.995 1.00 48.62 172 PRO A CA 1
ATOM 1363 C C . PRO A 1 172 ? 12.502 55.987 -7.541 1.00 48.62 172 PRO A C 1
ATOM 1365 O O . PRO A 1 172 ? 12.957 57.090 -7.832 1.00 48.62 172 PRO A O 1
ATOM 1368 N N . ALA A 1 173 ? 11.386 55.863 -6.828 1.00 39.12 173 ALA A N 1
ATOM 1369 C CA . ALA A 1 173 ? 10.816 56.995 -6.113 1.00 39.12 173 ALA A CA 1
ATOM 1370 C C . ALA A 1 173 ? 11.593 57.170 -4.805 1.00 39.12 173 ALA A C 1
ATOM 1372 O O . ALA A 1 173 ? 11.314 56.540 -3.784 1.00 39.12 173 ALA A O 1
ATOM 1373 N N . GLY A 1 174 ? 12.633 57.997 -4.887 1.00 41.31 174 GLY A N 1
ATOM 1374 C CA . GLY A 1 174 ? 13.318 58.534 -3.729 1.00 41.31 174 GLY A CA 1
ATOM 1375 C C . GLY A 1 174 ? 12.364 59.252 -2.773 1.00 41.31 174 GLY A C 1
ATOM 1376 O O . GLY A 1 174 ? 11.285 59.712 -3.138 1.00 41.31 174 GLY A O 1
ATOM 1377 N N . THR A 1 175 ? 12.848 59.360 -1.536 1.00 46.44 175 THR A N 1
ATOM 1378 C CA . THR A 1 175 ? 12.437 60.333 -0.518 1.00 46.44 175 THR A CA 1
ATOM 1379 C C . THR A 1 175 ? 10.955 60.350 -0.153 1.00 46.44 175 THR A C 1
ATOM 1381 O O . THR A 1 175 ? 10.205 61.179 -0.649 1.00 46.44 175 THR A O 1
ATOM 1384 N N . LEU A 1 176 ? 10.565 59.544 0.838 1.00 38.28 176 LEU A N 1
ATOM 1385 C CA . LEU A 1 176 ? 9.512 59.928 1.781 1.00 38.28 176 LEU A CA 1
ATOM 1386 C C . LEU A 1 176 ? 9.626 59.118 3.074 1.00 38.28 176 LEU A C 1
ATOM 1388 O O . LEU A 1 176 ? 9.568 57.894 3.063 1.00 38.28 176 LEU A O 1
ATOM 1392 N N . GLY A 1 177 ? 9.746 59.838 4.191 1.00 40.81 177 GLY A N 1
ATOM 1393 C CA . GLY A 1 177 ? 9.408 59.311 5.511 1.00 40.81 177 GLY A CA 1
ATOM 1394 C C . GLY A 1 177 ? 10.571 59.106 6.473 1.00 40.81 177 GLY A C 1
ATOM 1395 O O . GLY A 1 177 ? 10.805 58.000 6.942 1.00 40.81 177 GLY A O 1
ATOM 1396 N N . ASN A 1 178 ? 11.253 60.189 6.843 1.00 51.22 178 ASN A N 1
ATOM 1397 C CA . ASN A 1 178 ? 11.990 60.265 8.102 1.00 51.22 178 ASN A CA 1
ATOM 1398 C C . ASN A 1 178 ? 11.004 60.121 9.284 1.00 51.22 178 ASN A C 1
ATOM 1400 O O . ASN A 1 178 ? 10.465 61.117 9.762 1.00 51.22 178 ASN A O 1
ATOM 1404 N N . SER A 1 179 ? 10.723 58.899 9.743 1.00 47.81 179 SER A N 1
ATOM 1405 C CA . SER A 1 179 ? 9.935 58.655 10.960 1.00 47.81 179 SER A CA 1
ATOM 1406 C C . SER A 1 179 ? 10.873 58.404 12.145 1.00 47.81 179 SER A C 1
ATOM 1408 O O . SER A 1 179 ? 11.227 57.265 12.462 1.00 47.81 179 SER A O 1
ATOM 1410 N N . GLY A 1 180 ? 11.301 59.491 12.791 1.00 47.47 180 GLY A N 1
ATOM 1411 C CA . GLY A 1 180 ? 12.224 59.523 13.933 1.00 47.47 180 GLY A CA 1
ATOM 1412 C C . GLY A 1 180 ? 11.651 59.009 15.262 1.00 47.47 180 GLY A C 1
ATOM 1413 O O . GLY A 1 180 ? 11.793 59.674 16.283 1.00 47.47 180 GLY A O 1
ATOM 1414 N N . GLY A 1 181 ? 11.016 57.835 15.275 1.00 63.41 181 GLY A N 1
ATOM 1415 C CA . GLY A 1 181 ? 10.501 57.195 16.491 1.00 63.41 181 GLY A CA 1
ATOM 1416 C C . GLY A 1 181 ? 11.382 56.050 17.005 1.00 63.41 181 GLY A C 1
ATOM 1417 O O . GLY A 1 181 ? 11.961 55.296 16.223 1.00 63.41 181 GLY A O 1
ATOM 1418 N N . LEU A 1 182 ? 11.422 55.866 18.330 1.00 54.69 182 LEU A N 1
ATOM 1419 C CA . LEU A 1 182 ? 11.976 54.687 19.025 1.00 54.69 182 LEU A CA 1
ATOM 1420 C C . LEU A 1 182 ? 11.515 53.331 18.428 1.00 54.69 182 LEU A C 1
ATOM 1422 O O . LEU A 1 182 ? 12.374 52.477 18.196 1.00 54.69 182 LEU A O 1
ATOM 1426 N N . PRO A 1 183 ? 10.225 53.130 18.069 1.00 54.50 183 PRO A N 1
ATOM 1427 C CA . PRO A 1 183 ? 9.789 51.904 17.387 1.00 54.50 183 PRO A CA 1
ATOM 1428 C C . PRO A 1 183 ? 10.290 51.787 15.933 1.00 54.50 183 PRO A C 1
ATOM 1430 O O . PRO A 1 183 ? 10.482 50.679 15.434 1.00 54.50 183 PRO A O 1
ATOM 1433 N N . GLY A 1 184 ? 10.584 52.907 15.263 1.00 56.03 184 GLY A N 1
ATOM 1434 C CA . GLY A 1 184 ? 11.183 52.940 13.920 1.00 56.03 184 GLY A CA 1
ATOM 1435 C C . GLY A 1 184 ? 12.652 52.507 13.912 1.00 56.03 184 GLY A C 1
ATOM 1436 O O . GLY A 1 184 ? 13.115 51.827 13.001 1.00 56.03 184 GLY A O 1
ATOM 1437 N N . LYS A 1 185 ? 13.398 52.839 14.973 1.00 60.28 185 LYS A N 1
ATOM 1438 C CA . LYS A 1 185 ? 14.784 52.373 15.141 1.00 60.28 185 LYS A CA 1
ATOM 1439 C C . LYS A 1 185 ? 14.851 50.880 15.463 1.00 60.28 185 LYS A C 1
ATOM 1441 O O . LYS A 1 185 ? 15.745 50.207 14.967 1.00 60.28 185 LYS A O 1
ATOM 1446 N N . LEU A 1 186 ? 13.899 50.353 16.236 1.00 59.12 186 LEU A N 1
ATOM 1447 C CA . LEU A 1 186 ? 13.813 48.916 16.519 1.00 59.12 186 LEU A CA 1
ATOM 1448 C C . LEU A 1 186 ? 13.453 48.109 15.273 1.00 59.12 186 LEU A C 1
ATOM 1450 O O . LEU A 1 186 ? 14.065 47.076 15.026 1.00 59.12 186 LEU A O 1
ATOM 1454 N N . THR A 1 187 ? 12.520 48.602 14.463 1.00 61.19 187 THR A N 1
ATOM 1455 C CA . THR A 1 187 ? 12.147 47.954 13.198 1.00 61.19 187 THR A CA 1
ATOM 1456 C C . THR A 1 187 ? 13.258 48.049 12.158 1.00 61.19 187 THR A C 1
ATOM 1458 O O . THR A 1 187 ? 13.538 47.047 11.510 1.00 61.19 187 THR A O 1
ATOM 1461 N N . ASN A 1 188 ? 13.978 49.172 12.062 1.00 63.47 188 ASN A N 1
ATOM 1462 C CA . ASN A 1 188 ? 15.163 49.263 11.201 1.00 63.47 188 ASN A CA 1
ATOM 1463 C C . ASN A 1 188 ? 16.315 48.368 11.677 1.00 63.47 188 ASN A C 1
ATOM 1465 O O . ASN A 1 188 ? 16.971 47.744 10.848 1.00 63.47 188 ASN A O 1
ATOM 1469 N N . SER A 1 189 ? 16.544 48.245 12.986 1.00 59.69 189 SER A N 1
ATOM 1470 C CA . SER A 1 189 ? 17.529 47.297 13.523 1.00 59.69 189 SER A CA 1
ATOM 1471 C C . SER A 1 189 ? 17.103 45.848 13.289 1.00 59.69 189 SER A C 1
ATOM 1473 O O . SER A 1 189 ? 17.928 45.028 12.899 1.00 59.69 189 SER A O 1
ATOM 1475 N N . ALA A 1 190 ? 15.818 45.526 13.455 1.00 61.62 190 ALA A N 1
ATOM 1476 C CA . ALA A 1 190 ? 15.282 44.197 13.177 1.00 61.62 190 ALA A CA 1
ATOM 1477 C C . ALA A 1 190 ? 15.374 43.857 11.684 1.00 61.62 190 ALA A C 1
ATOM 1479 O O . ALA A 1 190 ? 15.817 42.766 11.339 1.00 61.62 190 ALA A O 1
ATOM 1480 N N . ALA A 1 191 ? 15.046 44.804 10.803 1.00 69.44 191 ALA A N 1
ATOM 1481 C CA . ALA A 1 191 ? 15.190 44.659 9.360 1.00 69.44 191 ALA A CA 1
ATOM 1482 C C . ALA A 1 191 ? 16.660 44.514 8.950 1.00 69.44 191 ALA A C 1
ATOM 1484 O O . ALA A 1 191 ? 16.966 43.670 8.116 1.00 69.44 191 ALA A O 1
ATOM 1485 N N . ALA A 1 192 ? 17.579 45.259 9.575 1.00 72.75 192 ALA A N 1
ATOM 1486 C CA . ALA A 1 192 ? 19.015 45.129 9.338 1.00 72.75 192 ALA A CA 1
ATOM 1487 C C . ALA A 1 192 ? 19.558 43.766 9.802 1.00 72.75 192 ALA A C 1
ATOM 1489 O O . ALA A 1 192 ? 20.374 43.167 9.104 1.00 72.75 192 ALA A O 1
ATOM 1490 N N . VAL A 1 193 ? 19.074 43.239 10.933 1.00 66.50 193 VAL A N 1
ATOM 1491 C CA . VAL A 1 193 ? 19.417 41.893 11.421 1.00 66.50 193 VAL A CA 1
ATOM 1492 C C . VAL A 1 193 ? 18.834 40.814 10.507 1.00 66.50 193 VAL A C 1
ATOM 1494 O O . VAL A 1 193 ? 19.536 39.858 10.184 1.00 66.50 193 VAL A O 1
ATOM 1497 N N . LEU A 1 194 ? 17.599 40.981 10.026 1.00 67.38 194 LEU A N 1
ATOM 1498 C CA . LEU A 1 194 ? 16.972 40.048 9.088 1.00 67.38 194 LEU A CA 1
ATOM 1499 C C . LEU A 1 194 ? 17.677 40.058 7.727 1.00 67.38 194 LEU A C 1
ATOM 1501 O O . LEU A 1 194 ? 17.949 38.995 7.183 1.00 67.38 194 LEU A O 1
ATOM 1505 N N . GLN A 1 195 ? 18.043 41.234 7.207 1.00 71.62 195 GLN A N 1
ATOM 1506 C CA . GLN A 1 195 ? 18.826 41.366 5.973 1.00 71.62 195 GLN A CA 1
ATOM 1507 C C . GLN A 1 195 ? 20.240 40.816 6.119 1.00 71.62 195 GLN A C 1
ATOM 1509 O O . GLN A 1 195 ? 20.787 40.268 5.164 1.00 71.62 195 GLN A O 1
ATOM 1514 N N . TRP A 1 196 ? 20.851 40.972 7.293 1.00 72.69 196 TRP A N 1
ATOM 1515 C CA . TRP A 1 196 ? 22.134 40.352 7.590 1.00 72.69 196 TRP A CA 1
ATOM 1516 C C . TRP A 1 196 ? 22.003 38.825 7.613 1.00 72.69 196 TRP A C 1
ATOM 1518 O O . TRP A 1 196 ? 22.803 38.158 6.966 1.00 72.69 196 TRP A O 1
ATOM 1528 N N . PHE A 1 197 ? 20.958 38.275 8.244 1.00 64.25 197 PHE A N 1
ATOM 1529 C CA . PHE A 1 197 ? 20.652 36.837 8.228 1.00 64.25 197 PHE A CA 1
ATOM 1530 C C . PHE A 1 197 ? 20.382 36.311 6.820 1.00 64.25 197 PHE A C 1
ATOM 1532 O O . PHE A 1 197 ? 20.900 35.258 6.454 1.00 64.25 197 PHE A O 1
ATOM 1539 N N . ASP A 1 198 ? 19.619 37.054 6.023 1.00 62.03 198 ASP A N 1
ATOM 1540 C CA . ASP A 1 198 ? 19.285 36.686 4.654 1.00 62.03 198 ASP A CA 1
ATOM 1541 C C . ASP A 1 198 ? 20.521 36.763 3.753 1.00 62.03 198 ASP A C 1
ATOM 1543 O O . ASP A 1 198 ? 20.769 35.848 2.984 1.00 62.03 198 ASP A O 1
ATOM 1547 N N . LYS A 1 199 ? 21.414 37.747 3.932 1.00 60.12 199 LYS A N 1
ATOM 1548 C CA . LYS A 1 199 ? 22.735 37.738 3.272 1.00 60.12 199 LYS A CA 1
ATOM 1549 C C . LYS A 1 199 ? 23.612 36.572 3.734 1.00 60.12 199 LYS A C 1
ATOM 1551 O O . LYS A 1 199 ? 24.308 35.982 2.905 1.00 60.12 199 LYS A O 1
ATOM 1556 N N . GLN A 1 200 ? 23.563 36.202 5.013 1.00 59.50 200 GLN A N 1
ATOM 1557 C CA . GLN A 1 200 ? 24.320 35.073 5.564 1.00 59.50 200 GLN A CA 1
ATOM 1558 C C . GLN A 1 200 ? 23.795 33.712 5.070 1.00 59.50 200 GLN A C 1
ATOM 1560 O O . GLN A 1 200 ? 24.581 32.775 4.902 1.00 59.50 200 GLN A O 1
ATOM 1565 N N . LEU A 1 201 ? 22.487 33.594 4.826 1.00 53.31 201 LEU A N 1
ATOM 1566 C CA . LEU A 1 201 ? 21.829 32.384 4.323 1.00 53.31 201 LEU A CA 1
ATOM 1567 C C . LEU A 1 201 ? 21.846 32.315 2.793 1.00 53.31 201 LEU A C 1
ATOM 1569 O O . LEU A 1 201 ? 22.125 31.252 2.239 1.00 53.31 201 LEU A O 1
ATOM 1573 N N . ALA A 1 202 ? 21.669 33.442 2.106 1.00 54.12 202 ALA A N 1
ATOM 1574 C CA . ALA A 1 202 ? 21.737 33.546 0.651 1.00 54.12 202 ALA A CA 1
ATOM 1575 C C . ALA A 1 202 ? 23.159 33.307 0.125 1.00 54.12 202 ALA A C 1
ATOM 1577 O O . ALA A 1 202 ? 23.317 32.670 -0.913 1.00 54.12 202 ALA A O 1
ATOM 1578 N N . LEU A 1 203 ? 24.208 33.688 0.869 1.00 51.19 203 LEU A N 1
ATOM 1579 C CA . LEU A 1 203 ? 25.592 33.301 0.545 1.00 51.19 203 LEU A CA 1
ATOM 1580 C C . LEU A 1 203 ? 25.961 31.875 1.000 1.00 51.19 203 LEU A C 1
ATOM 1582 O O . LEU A 1 203 ? 27.041 31.386 0.668 1.00 51.19 203 LEU A O 1
ATOM 1586 N N . ARG A 1 204 ? 25.061 31.168 1.697 1.00 48.94 204 ARG A N 1
ATOM 1587 C CA . ARG A 1 204 ? 25.121 29.705 1.888 1.00 48.94 204 ARG A CA 1
ATOM 1588 C C . ARG A 1 204 ? 24.211 28.940 0.921 1.00 48.94 204 ARG A C 1
ATOM 1590 O O . ARG A 1 204 ? 24.232 27.709 0.911 1.00 48.94 204 ARG A O 1
ATOM 1597 N N . GLY A 1 205 ? 23.502 29.654 0.046 1.00 49.75 205 GLY A N 1
ATOM 1598 C CA . GLY A 1 205 ? 22.902 29.116 -1.164 1.00 49.75 205 GLY A CA 1
ATOM 1599 C C . GLY A 1 205 ? 23.985 28.702 -2.157 1.00 49.75 205 GLY A C 1
ATOM 1600 O O . GLY A 1 205 ? 24.448 29.508 -2.951 1.00 49.75 205 GLY A O 1
ATOM 1601 N N . VAL A 1 206 ? 24.405 27.436 -2.077 1.00 55.91 206 VAL A N 1
ATOM 1602 C CA . VAL A 1 206 ? 24.839 26.585 -3.205 1.00 55.91 206 VAL A CA 1
ATOM 1603 C C . VAL A 1 206 ? 25.650 27.313 -4.297 1.00 55.91 206 VAL A C 1
ATOM 1605 O O . VAL A 1 206 ? 25.354 27.249 -5.484 1.00 55.91 206 VAL A O 1
ATOM 1608 N N . GLY A 1 207 ? 26.723 27.998 -3.910 1.00 53.12 207 GLY A N 1
ATOM 1609 C CA . GLY A 1 207 ? 27.727 28.516 -4.839 1.00 53.12 207 GLY A CA 1
ATOM 1610 C C . GLY A 1 207 ? 29.035 27.772 -4.623 1.00 53.12 207 GLY A C 1
ATOM 1611 O O . GLY A 1 207 ? 29.597 27.919 -3.547 1.00 53.12 207 GLY A O 1
ATOM 1612 N N . LYS A 1 208 ? 29.471 26.965 -5.610 1.00 56.28 208 LYS A N 1
ATOM 1613 C CA . LYS A 1 208 ? 30.749 26.211 -5.777 1.00 56.28 208 LYS A CA 1
ATOM 1614 C C . LYS A 1 208 ? 31.416 25.564 -4.534 1.00 56.28 208 LYS A C 1
ATOM 1616 O O . LYS A 1 208 ? 31.698 24.373 -4.579 1.00 56.28 208 LYS A O 1
ATOM 1621 N N . SER A 1 209 ? 31.589 26.260 -3.413 1.00 53.75 209 SER A N 1
ATOM 1622 C CA . SER A 1 209 ? 32.093 25.751 -2.127 1.00 53.75 209 SER A CA 1
ATOM 1623 C C . SER A 1 209 ? 31.204 24.692 -1.460 1.00 53.75 209 SER A C 1
ATOM 1625 O O . SER A 1 209 ? 31.717 23.841 -0.738 1.00 53.75 209 SER A O 1
ATOM 1627 N N . GLY A 1 210 ? 29.885 24.689 -1.701 1.00 59.38 210 GLY A N 1
ATOM 1628 C CA . GLY A 1 210 ? 28.984 23.652 -1.164 1.00 59.38 210 GLY A CA 1
ATOM 1629 C C . GLY A 1 210 ? 29.254 22.256 -1.742 1.00 59.38 210 GLY A C 1
ATOM 1630 O O . GLY A 1 210 ? 29.114 21.253 -1.046 1.00 59.38 210 GLY A O 1
ATOM 1631 N N . ILE A 1 211 ? 29.720 22.198 -2.994 1.00 59.56 211 ILE A N 1
ATOM 1632 C CA . ILE A 1 211 ? 30.068 20.947 -3.681 1.00 59.56 211 ILE A CA 1
ATOM 1633 C C . ILE A 1 211 ? 31.380 20.382 -3.119 1.00 59.56 211 ILE A C 1
ATOM 1635 O O . ILE A 1 211 ? 31.478 19.176 -2.895 1.00 59.56 211 ILE A O 1
ATOM 1639 N N . ASP A 1 212 ? 32.358 21.237 -2.810 1.00 63.59 212 ASP A N 1
ATOM 1640 C CA . ASP A 1 212 ? 33.621 20.810 -2.191 1.00 63.59 212 ASP A CA 1
ATOM 1641 C C . ASP A 1 212 ? 33.446 20.408 -0.723 1.00 63.59 212 ASP A C 1
ATOM 1643 O O . ASP A 1 212 ? 34.066 19.443 -0.267 1.00 63.59 212 ASP A O 1
ATOM 1647 N N . TYR A 1 213 ? 32.552 21.080 0.009 1.00 64.69 213 TYR A N 1
ATOM 1648 C CA . TYR A 1 213 ? 32.207 20.688 1.376 1.00 64.69 213 TYR A CA 1
ATOM 1649 C C . TYR A 1 213 ? 31.448 19.355 1.405 1.00 64.69 213 TYR A C 1
ATOM 1651 O O . TYR A 1 213 ? 31.754 18.496 2.230 1.00 64.69 213 TYR A O 1
ATOM 1659 N N . GLY A 1 214 ? 30.538 19.130 0.448 1.00 67.81 214 GLY A N 1
ATOM 1660 C CA . GLY A 1 214 ? 29.874 17.840 0.248 1.00 67.81 214 GLY A CA 1
ATOM 1661 C C . GLY A 1 214 ? 30.856 16.720 -0.106 1.00 67.81 214 GLY A C 1
ATOM 1662 O O . GLY A 1 214 ? 30.752 15.617 0.427 1.00 67.81 214 GLY A O 1
ATOM 1663 N N . ARG A 1 215 ? 31.874 17.007 -0.929 1.00 72.06 215 ARG A N 1
ATOM 1664 C CA . ARG A 1 215 ? 32.915 16.030 -1.290 1.00 72.06 215 ARG A CA 1
ATOM 1665 C C . ARG A 1 215 ? 33.836 15.703 -0.107 1.00 72.06 215 ARG A C 1
ATOM 1667 O O . ARG A 1 215 ? 34.158 14.534 0.100 1.00 72.06 215 ARG A O 1
ATOM 1674 N N . LYS A 1 216 ? 34.203 16.696 0.717 1.00 74.31 216 LYS A N 1
ATOM 1675 C CA . LYS A 1 216 ? 34.941 16.483 1.980 1.00 74.31 216 LYS A CA 1
ATOM 1676 C C . LYS A 1 216 ? 34.118 15.704 3.007 1.00 74.31 216 LYS A C 1
ATOM 1678 O O . LYS A 1 216 ? 34.653 14.782 3.618 1.00 74.31 216 LYS A O 1
ATOM 1683 N N . LEU A 1 217 ? 32.833 16.024 3.163 1.00 71.19 217 LEU A N 1
ATOM 1684 C CA . LEU A 1 217 ? 31.922 15.288 4.045 1.00 71.19 217 LEU A CA 1
ATOM 1685 C C . LEU A 1 217 ? 31.724 13.846 3.579 1.00 71.19 217 LEU A C 1
ATOM 1687 O O . LEU A 1 217 ? 31.785 12.942 4.404 1.00 71.19 217 LEU A O 1
ATOM 1691 N N . GLY A 1 218 ? 31.588 13.614 2.272 1.00 72.88 218 GLY A N 1
ATOM 1692 C CA . GLY A 1 218 ? 31.532 12.267 1.702 1.00 72.88 218 GLY A CA 1
ATOM 1693 C C . GLY A 1 218 ? 32.808 11.466 1.964 1.00 72.88 218 GLY A C 1
ATOM 1694 O O . GLY A 1 218 ? 32.739 10.286 2.298 1.00 72.88 218 GLY A O 1
ATOM 1695 N N . PHE A 1 219 ? 33.980 12.106 1.900 1.00 79.69 219 PHE A N 1
ATOM 1696 C CA . PHE A 1 219 ? 35.252 11.445 2.202 1.00 79.69 219 PHE A CA 1
ATOM 1697 C C . PHE A 1 219 ? 35.391 11.095 3.691 1.00 79.69 219 PHE A C 1
ATOM 1699 O O . PHE A 1 219 ? 35.888 10.023 4.033 1.00 79.69 219 PHE A O 1
ATOM 1706 N N . ILE A 1 220 ? 34.924 11.975 4.582 1.00 75.50 220 ILE A N 1
ATOM 1707 C CA . ILE A 1 220 ? 34.901 11.727 6.030 1.00 75.50 220 ILE A CA 1
ATOM 1708 C C . ILE A 1 220 ? 33.896 10.619 6.365 1.00 75.50 220 ILE A C 1
ATOM 1710 O O . ILE A 1 220 ? 34.243 9.703 7.106 1.00 75.50 220 ILE A O 1
ATOM 1714 N N . ALA A 1 221 ? 32.701 10.646 5.771 1.00 72.00 221 ALA A N 1
ATOM 1715 C CA . ALA A 1 221 ? 31.679 9.620 5.958 1.00 72.00 221 ALA A CA 1
ATOM 1716 C C . ALA A 1 221 ? 32.173 8.241 5.498 1.00 72.00 221 ALA A C 1
ATOM 1718 O O . ALA A 1 221 ? 32.101 7.287 6.263 1.00 72.00 221 ALA A O 1
ATOM 1719 N N . ASN A 1 222 ? 32.791 8.155 4.317 1.00 76.38 222 ASN A N 1
ATOM 1720 C CA . ASN A 1 222 ? 33.337 6.901 3.791 1.00 76.38 222 ASN A CA 1
ATOM 1721 C C . ASN A 1 222 ? 34.545 6.399 4.615 1.00 76.38 222 ASN A C 1
ATOM 1723 O O . ASN A 1 222 ? 34.772 5.199 4.760 1.00 76.38 222 ASN A O 1
ATOM 1727 N N . LYS A 1 223 ? 35.325 7.306 5.221 1.00 77.69 223 LYS A N 1
ATOM 1728 C CA . LYS A 1 223 ? 36.411 6.934 6.143 1.00 77.69 223 LYS A CA 1
ATOM 1729 C C . LYS A 1 223 ? 35.876 6.399 7.475 1.00 77.69 223 LYS A C 1
ATOM 1731 O O . LYS A 1 223 ? 36.431 5.436 7.996 1.00 77.69 223 LYS A O 1
ATOM 1736 N N . ILE A 1 224 ? 34.804 6.993 8.003 1.00 73.38 224 ILE A N 1
ATOM 1737 C CA . ILE A 1 224 ? 34.107 6.520 9.208 1.00 73.38 224 ILE A CA 1
ATOM 1738 C C . ILE A 1 224 ? 33.439 5.168 8.941 1.00 73.38 224 ILE A C 1
ATOM 1740 O O . ILE A 1 224 ? 33.578 4.256 9.747 1.00 73.38 224 ILE A O 1
ATOM 1744 N N . GLU A 1 225 ? 32.800 5.005 7.787 1.00 72.19 225 GLU A N 1
ATOM 1745 C CA . GLU A 1 225 ? 32.192 3.748 7.350 1.00 72.19 225 GLU A CA 1
ATOM 1746 C C . GLU A 1 225 ? 33.237 2.633 7.221 1.00 72.19 225 GLU A C 1
ATOM 1748 O O . GLU A 1 225 ? 33.040 1.546 7.754 1.00 72.19 225 GLU A O 1
ATOM 1753 N N . ARG A 1 226 ? 34.408 2.908 6.631 1.00 71.25 226 ARG A N 1
ATOM 1754 C CA . ARG A 1 226 ? 35.519 1.937 6.582 1.00 71.25 226 ARG A CA 1
ATOM 1755 C C . ARG A 1 226 ? 36.115 1.610 7.951 1.00 71.25 226 ARG A C 1
ATOM 1757 O O . ARG A 1 226 ? 36.609 0.502 8.138 1.00 71.25 226 ARG A O 1
ATOM 1764 N N . LEU A 1 227 ? 36.089 2.550 8.896 1.00 69.81 227 LEU A N 1
ATOM 1765 C CA . LEU A 1 227 ? 36.506 2.297 10.277 1.00 69.81 227 LEU A CA 1
ATOM 1766 C C . LEU A 1 227 ? 35.461 1.456 11.030 1.00 69.81 227 LEU A C 1
ATOM 1768 O O . LEU A 1 227 ? 35.844 0.540 11.751 1.00 69.81 227 LEU A O 1
ATOM 1772 N N . LEU A 1 228 ? 34.166 1.700 10.811 1.00 62.28 228 LEU A N 1
ATOM 1773 C CA . LEU A 1 228 ? 33.053 0.948 11.411 1.00 62.28 228 LEU A CA 1
ATOM 1774 C C . LEU A 1 228 ? 32.889 -0.462 10.826 1.00 62.28 228 LEU A C 1
ATOM 1776 O O . LEU A 1 228 ? 32.633 -1.403 11.572 1.00 62.28 228 LEU A O 1
ATOM 1780 N N . LEU A 1 229 ? 33.088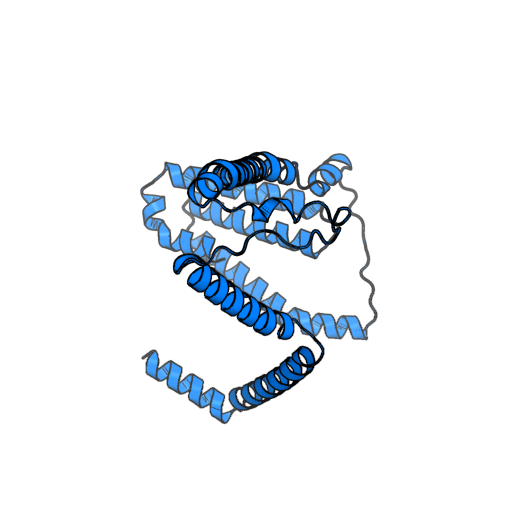 -0.627 9.516 1.00 63.38 229 LEU A N 1
ATOM 1781 C CA . LEU A 1 229 ? 33.074 -1.922 8.820 1.00 63.38 229 LEU A CA 1
ATOM 1782 C C . LEU A 1 229 ? 34.376 -2.714 9.012 1.00 63.38 229 LEU A C 1
ATOM 1784 O O . LEU A 1 229 ? 34.495 -3.842 8.534 1.00 63.38 229 LEU A O 1
ATOM 1788 N N . GLY A 1 230 ? 35.359 -2.148 9.718 1.00 72.94 230 GLY A N 1
ATOM 1789 C CA . GLY A 1 230 ? 36.549 -2.878 10.119 1.00 72.94 230 GLY A CA 1
ATOM 1790 C C . GLY A 1 230 ? 36.159 -4.067 11.013 1.00 72.94 230 GLY A C 1
ATOM 1791 O O . GLY A 1 230 ? 35.435 -3.872 11.993 1.00 72.94 230 GLY A O 1
ATOM 1792 N N . PRO A 1 231 ? 36.671 -5.286 10.755 1.00 61.62 231 PRO A N 1
ATOM 1793 C CA . PRO A 1 231 ? 36.247 -6.509 11.452 1.00 61.62 231 PRO A CA 1
ATOM 1794 C C . PRO A 1 231 ? 36.419 -6.445 12.980 1.00 61.62 231 PRO A C 1
ATOM 1796 O O . PRO A 1 231 ? 35.736 -7.147 13.716 1.00 61.62 231 PRO A O 1
ATOM 1799 N N . ARG A 1 232 ? 37.297 -5.559 13.471 1.00 65.62 232 ARG A N 1
ATOM 1800 C CA . ARG A 1 232 ? 37.532 -5.314 14.901 1.00 65.62 232 ARG A CA 1
ATOM 1801 C C . ARG A 1 232 ? 36.444 -4.464 15.573 1.00 65.62 232 ARG A C 1
ATOM 1803 O O . ARG A 1 232 ? 36.127 -4.709 16.730 1.00 65.62 232 ARG A O 1
ATOM 1810 N N . TYR A 1 233 ? 35.871 -3.486 14.872 1.00 67.50 233 TYR A N 1
ATOM 1811 C CA . TYR A 1 233 ? 34.885 -2.556 15.438 1.00 67.50 233 TYR A CA 1
ATOM 1812 C C . TYR A 1 233 ? 33.456 -3.068 15.283 1.00 67.50 233 TYR A C 1
ATOM 1814 O O . TYR A 1 233 ? 32.637 -2.852 16.170 1.00 67.50 233 TYR A O 1
ATOM 1822 N N . LEU A 1 234 ? 33.179 -3.827 14.221 1.00 69.69 234 LEU A N 1
ATOM 1823 C CA . LEU A 1 234 ? 31.893 -4.495 14.035 1.00 69.69 234 LEU A CA 1
ATOM 1824 C C . LEU A 1 234 ? 31.624 -5.518 15.150 1.00 69.69 234 LEU A C 1
ATOM 1826 O O . LEU A 1 234 ? 30.534 -5.533 15.713 1.00 69.69 234 LEU A O 1
ATOM 1830 N N . ALA A 1 235 ? 32.637 -6.298 15.543 1.00 74.06 235 ALA A N 1
ATOM 1831 C CA . ALA A 1 235 ? 32.534 -7.212 16.682 1.00 74.06 235 ALA A CA 1
ATOM 1832 C C . ALA A 1 235 ? 32.268 -6.468 18.004 1.00 74.06 235 ALA A C 1
ATOM 1834 O O . ALA A 1 235 ? 31.445 -6.910 18.799 1.00 74.06 235 ALA A O 1
ATOM 1835 N N . LEU A 1 236 ? 32.910 -5.313 18.216 1.00 76.38 236 LEU A N 1
ATOM 1836 C CA . LEU A 1 236 ? 32.713 -4.479 19.405 1.00 76.38 236 LEU A CA 1
ATOM 1837 C C . LEU A 1 236 ? 31.306 -3.862 19.455 1.00 76.38 236 LEU A C 1
ATOM 1839 O O . LEU A 1 236 ? 30.676 -3.884 20.507 1.00 76.38 236 LEU A O 1
ATOM 1843 N N . VAL A 1 237 ? 30.789 -3.359 18.329 1.00 74.44 237 VAL A N 1
ATOM 1844 C CA . VAL A 1 237 ? 29.418 -2.827 18.240 1.00 74.44 237 VAL A CA 1
ATOM 1845 C C . VAL A 1 237 ? 28.399 -3.929 18.511 1.00 74.44 237 VAL A C 1
ATOM 1847 O O . VAL A 1 237 ? 27.517 -3.720 19.335 1.0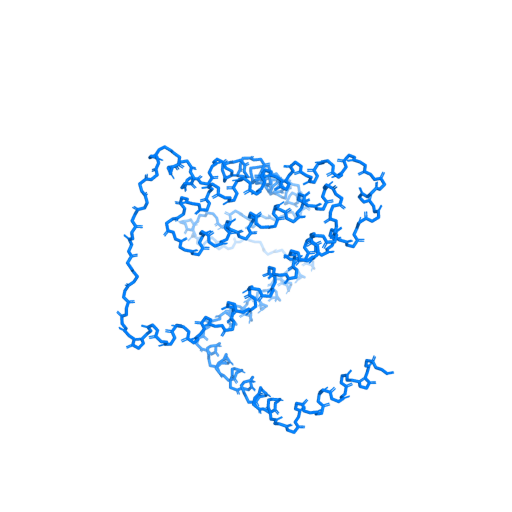0 74.44 237 VAL A O 1
ATOM 1850 N N . VAL A 1 238 ? 28.564 -5.110 17.901 1.00 76.94 238 VAL A N 1
ATOM 1851 C CA . VAL A 1 238 ? 27.693 -6.274 18.136 1.00 76.94 238 VAL A CA 1
ATOM 1852 C C . VAL A 1 238 ? 27.725 -6.699 19.608 1.00 76.94 238 VAL A C 1
ATOM 1854 O O . VAL A 1 238 ? 26.673 -6.936 20.201 1.00 76.94 238 VAL A O 1
ATOM 1857 N N . PHE A 1 239 ? 28.909 -6.734 20.222 1.00 80.31 239 PHE A N 1
ATOM 1858 C CA . PHE A 1 239 ? 29.074 -7.094 21.630 1.00 80.31 239 PHE A CA 1
ATOM 1859 C C . PHE A 1 239 ? 28.426 -6.072 22.576 1.00 80.31 239 PHE A C 1
ATOM 1861 O O . PHE A 1 239 ? 27.711 -6.462 23.493 1.00 80.31 239 PHE A O 1
ATOM 1868 N N . ILE A 1 240 ? 28.602 -4.770 22.322 1.00 81.19 240 ILE A N 1
ATOM 1869 C CA . ILE A 1 240 ? 27.949 -3.699 23.092 1.00 81.19 240 ILE A CA 1
ATOM 1870 C C . ILE A 1 240 ? 26.428 -3.771 22.930 1.00 81.19 240 ILE A C 1
ATOM 1872 O O . ILE A 1 240 ? 25.711 -3.660 23.919 1.00 81.19 240 ILE A O 1
ATOM 1876 N N . THR A 1 241 ? 25.916 -3.998 21.716 1.00 79.62 241 THR A N 1
ATOM 1877 C CA . THR A 1 241 ? 24.468 -4.145 21.511 1.00 79.62 241 THR A CA 1
ATOM 1878 C C . THR A 1 241 ? 23.897 -5.376 22.205 1.00 79.62 241 THR A C 1
ATOM 1880 O O . THR A 1 241 ? 22.799 -5.292 22.739 1.00 79.62 241 THR A O 1
ATOM 1883 N N . LEU A 1 242 ? 24.630 -6.493 22.251 1.00 80.75 242 LEU A N 1
ATOM 1884 C CA . LEU A 1 242 ? 24.203 -7.690 22.982 1.00 80.75 242 LEU A CA 1
ATOM 1885 C C . LEU A 1 242 ? 24.214 -7.468 24.498 1.00 80.75 242 LEU A C 1
ATOM 1887 O O . LEU A 1 242 ? 23.284 -7.902 25.163 1.00 80.75 242 LEU A O 1
ATOM 1891 N N . LEU A 1 243 ? 25.210 -6.750 25.023 1.00 82.94 243 LEU A N 1
ATOM 1892 C CA . LEU A 1 243 ? 25.329 -6.413 26.448 1.00 82.94 243 LEU A CA 1
ATOM 1893 C C . LEU A 1 243 ? 24.312 -5.359 26.918 1.00 82.94 243 LEU A C 1
ATOM 1895 O O . LEU A 1 243 ? 24.045 -5.244 28.104 1.00 82.94 243 LEU A O 1
ATOM 1899 N N . VAL A 1 244 ? 23.766 -4.558 26.002 1.00 80.88 244 VAL A N 1
ATOM 1900 C CA . VAL A 1 244 ? 22.651 -3.641 26.298 1.00 80.88 244 VAL A CA 1
ATOM 1901 C C . VAL A 1 244 ? 21.296 -4.346 26.158 1.00 80.88 244 VAL A C 1
ATOM 1903 O O . VAL A 1 244 ? 20.318 -3.918 26.764 1.00 80.88 244 VAL A O 1
ATOM 1906 N N . ALA A 1 245 ? 21.221 -5.405 25.349 1.00 69.31 245 ALA A N 1
ATOM 1907 C CA . ALA A 1 245 ? 19.988 -6.144 25.083 1.00 69.31 245 ALA A CA 1
ATOM 1908 C C . ALA A 1 245 ? 19.702 -7.283 26.084 1.00 69.31 245 ALA A C 1
ATOM 1910 O O . ALA A 1 245 ? 18.574 -7.777 26.096 1.00 69.31 245 ALA A O 1
ATOM 1911 N N . PHE A 1 246 ? 20.683 -7.685 26.897 1.00 63.41 246 PHE A N 1
ATOM 1912 C CA . PHE A 1 246 ? 20.595 -8.732 27.924 1.00 63.41 246 PHE A CA 1
ATOM 1913 C C . PHE A 1 246 ? 21.208 -8.251 29.237 1.00 63.41 246 PHE A C 1
ATOM 1915 O O . PHE A 1 246 ? 20.645 -8.604 30.297 1.00 63.41 246 PHE A O 1
#

Foldseek 3Di:
DVVLVVLLVCLVVLVVDLVVLVVLQVQLVVQLVLLVLLLVLDPDPVSNVVSVVSNLSSVLSNCSSVVVSVVSVVSVVVVVVVVVVCVVCVVVVVVVCVVVVDDDDDDDDPDDPVSSVCSVVSNCVVVVCCVPPVVVVVVVVVVVVVCCVPPVCVVVVDPPPVPPPDPPPPDDPDDDDPPPDPVVVVVVVVVVVVVVVCVVVVVVPDDPVVVVVVVVVVVVVVVVVCVCPPPVNVVVVVVVVVVVVD

Sequence (246 aa):
HTGIYLLLLLQPVFEEALLPRILLGVVGFSTAVYGYFTGLAQTAARNALAYAIAAQLGIMCLEASLGFWQLAAWHLCAHAAVRFWQFLNLPVLQAALDETGARPHTSRPTASRRLFVACLQGFWLDLFIGWTLIRPIRRLSHDLAFFDRHIVDQLTGNPQHRLYLNPVLAQPAGTLGNSGGLPGKLTNSAAAVLQWFDKQLALRGVGKSGIDYGRKLGFIANKIERLLLGPRYLALVVFITLLVAF